Protein AF-A0A2J8A4N3-F1 (afdb_monomer_lite)

Structure (mmCIF, N/CA/C/O backbone):
data_AF-A0A2J8A4N3-F1
#
_entry.id   AF-A0A2J8A4N3-F1
#
loop_
_atom_site.group_PDB
_atom_site.id
_atom_site.type_symbol
_atom_site.label_atom_id
_atom_site.label_alt_id
_atom_site.label_comp_id
_atom_site.label_asym_id
_atom_site.label_entity_id
_atom_site.label_seq_id
_atom_site.pdbx_PDB_ins_code
_atom_site.Cartn_x
_atom_site.Cartn_y
_atom_site.Cartn_z
_atom_site.occupancy
_atom_site.B_iso_or_equiv
_atom_site.auth_seq_id
_atom_site.auth_comp_id
_atom_site.auth_asym_id
_atom_site.auth_atom_id
_atom_site.pdbx_PDB_model_num
ATOM 1 N N . MET A 1 1 ? 12.519 -30.024 7.195 1.00 37.75 1 MET A N 1
ATOM 2 C CA . MET A 1 1 ? 11.465 -29.014 6.965 1.00 37.75 1 MET A CA 1
ATOM 3 C C . MET A 1 1 ? 12.149 -27.734 6.526 1.00 37.75 1 MET A C 1
ATOM 5 O O . MET A 1 1 ? 12.893 -27.166 7.317 1.00 37.75 1 MET A O 1
ATOM 9 N N . SER A 1 2 ? 12.013 -27.360 5.252 1.00 42.91 2 SER A N 1
ATOM 10 C CA . SER A 1 2 ? 12.626 -26.134 4.734 1.00 42.91 2 SER A CA 1
ATOM 11 C C . SER A 1 2 ? 11.948 -24.945 5.410 1.00 42.91 2 SER A C 1
ATOM 13 O O . SER A 1 2 ? 10.727 -24.820 5.341 1.00 42.91 2 SER A O 1
ATOM 15 N N . LYS A 1 3 ? 12.708 -24.125 6.139 1.00 52.59 3 LYS A N 1
ATOM 16 C CA . LYS A 1 3 ? 12.187 -22.879 6.704 1.00 52.59 3 LYS A CA 1
ATOM 17 C C . LYS A 1 3 ? 11.910 -21.953 5.519 1.00 52.59 3 LYS A C 1
ATOM 19 O O . LYS A 1 3 ? 12.858 -21.470 4.907 1.00 52.59 3 LYS A O 1
ATOM 24 N N . ASN A 1 4 ? 10.637 -21.756 5.176 1.00 58.41 4 ASN A N 1
ATOM 25 C CA . ASN A 1 4 ? 10.215 -20.729 4.223 1.00 58.41 4 ASN A CA 1
ATOM 26 C C . ASN A 1 4 ? 10.506 -19.362 4.852 1.00 58.41 4 ASN A C 1
ATOM 28 O O . ASN A 1 4 ? 9.673 -18.790 5.547 1.00 58.41 4 ASN A O 1
ATOM 32 N N . THR A 1 5 ? 11.730 -18.882 4.673 1.00 67.19 5 THR A N 1
ATOM 33 C CA . THR A 1 5 ? 12.115 -17.510 4.987 1.00 67.19 5 THR A CA 1
ATOM 34 C C . THR A 1 5 ? 11.989 -16.708 3.703 1.00 67.19 5 THR A C 1
ATOM 36 O O . THR A 1 5 ? 12.588 -17.072 2.690 1.00 67.19 5 THR A O 1
ATOM 39 N N . LEU A 1 6 ? 11.223 -15.621 3.739 1.00 76.00 6 LEU A N 1
ATOM 40 C CA . LEU A 1 6 ? 11.173 -14.664 2.639 1.00 76.00 6 LEU A CA 1
ATOM 41 C C . LEU A 1 6 ? 12.462 -13.836 2.682 1.00 76.00 6 LEU A C 1
ATOM 43 O O . LEU A 1 6 ? 12.617 -12.967 3.532 1.00 76.00 6 LEU A O 1
ATOM 47 N N . VAL A 1 7 ? 13.418 -14.158 1.811 1.00 83.00 7 VAL A N 1
ATOM 48 C CA . VAL A 1 7 ? 14.684 -13.422 1.699 1.00 83.00 7 VAL A CA 1
ATOM 49 C C . VAL A 1 7 ? 14.574 -12.434 0.545 1.00 83.00 7 VAL A C 1
ATOM 51 O O . VAL A 1 7 ? 14.321 -12.834 -0.590 1.00 83.00 7 VAL A O 1
ATOM 54 N N . ILE A 1 8 ? 14.788 -11.152 0.836 1.00 87.62 8 ILE A N 1
ATOM 55 C CA . ILE A 1 8 ? 14.815 -10.063 -0.146 1.00 87.62 8 ILE A CA 1
ATOM 56 C C . ILE A 1 8 ? 16.094 -9.232 0.011 1.00 87.62 8 ILE A C 1
ATOM 58 O O . ILE A 1 8 ? 16.832 -9.386 0.984 1.00 87.62 8 ILE A O 1
ATOM 62 N N . SER A 1 9 ? 16.393 -8.384 -0.974 1.00 91.12 9 SER A N 1
ATOM 63 C CA . SER A 1 9 ? 17.546 -7.480 -0.909 1.00 91.12 9 SER A CA 1
ATOM 64 C C . SER A 1 9 ? 17.400 -6.462 0.226 1.00 91.12 9 SER A C 1
ATOM 66 O O . SER A 1 9 ? 16.290 -6.168 0.659 1.00 91.12 9 SER A O 1
ATOM 68 N N . GLU A 1 10 ? 18.511 -5.865 0.665 1.00 87.75 10 GLU A N 1
ATOM 69 C CA . GLU A 1 10 ? 18.491 -4.801 1.680 1.00 87.75 10 GLU A CA 1
ATOM 70 C C . GLU A 1 10 ? 17.606 -3.615 1.257 1.00 87.75 10 GLU A C 1
ATOM 72 O O . GLU A 1 10 ? 16.815 -3.112 2.052 1.00 87.75 10 GLU A O 1
ATOM 77 N N . ASP A 1 11 ? 17.668 -3.214 -0.017 1.00 86.94 11 ASP A N 1
ATOM 78 C CA . ASP A 1 11 ? 16.794 -2.170 -0.562 1.00 86.94 11 ASP A CA 1
ATOM 79 C C . ASP A 1 11 ? 15.316 -2.601 -0.593 1.00 86.94 11 ASP A C 1
ATOM 81 O O . ASP A 1 11 ? 14.426 -1.770 -0.401 1.00 86.94 11 ASP A O 1
ATOM 85 N N . GLY A 1 12 ? 15.035 -3.887 -0.828 1.00 88.44 12 GLY A N 1
ATOM 86 C CA . GLY A 1 12 ? 13.685 -4.447 -0.738 1.00 88.44 12 GLY A CA 1
ATOM 87 C C . GLY A 1 12 ? 13.162 -4.437 0.698 1.00 88.44 12 GLY A C 1
ATOM 88 O O . GLY A 1 12 ? 12.034 -4.015 0.942 1.00 88.44 12 GLY A O 1
ATOM 89 N N . GLU A 1 13 ? 14.003 -4.816 1.659 1.00 91.19 13 GLU A N 1
ATOM 90 C CA . GLU A 1 13 ? 13.682 -4.771 3.086 1.00 91.19 13 GLU A CA 1
ATOM 91 C C . GLU A 1 13 ? 13.407 -3.334 3.544 1.00 91.19 13 GLU A C 1
ATOM 93 O O . GLU A 1 13 ? 12.446 -3.078 4.268 1.00 91.19 13 GLU A O 1
ATOM 98 N N . LEU A 1 14 ? 14.176 -2.361 3.047 1.00 90.62 14 LEU A N 1
ATOM 99 C CA . LEU A 1 14 ? 13.940 -0.945 3.322 1.00 90.62 14 LEU A CA 1
ATOM 100 C C . LEU A 1 14 ? 12.573 -0.470 2.794 1.00 90.62 14 LEU A C 1
ATOM 102 O O . LEU A 1 14 ? 11.906 0.327 3.456 1.00 90.62 14 LEU A O 1
ATOM 106 N N . GLN A 1 15 ? 12.131 -0.964 1.631 1.00 90.75 15 GLN A N 1
ATOM 107 C CA . GLN A 1 15 ? 10.798 -0.666 1.090 1.00 90.75 15 GLN A CA 1
ATOM 108 C C . GLN A 1 15 ? 9.681 -1.281 1.939 1.00 90.75 15 GLN A C 1
ATOM 110 O O . GLN A 1 15 ? 8.687 -0.605 2.213 1.00 90.75 15 GLN A O 1
ATOM 115 N N . VAL A 1 16 ? 9.855 -2.522 2.406 1.00 93.19 16 VAL A N 1
ATOM 116 C CA . VAL A 1 16 ? 8.918 -3.169 3.340 1.00 93.19 16 VAL A CA 1
ATOM 117 C C . VAL A 1 16 ? 8.821 -2.361 4.634 1.00 93.19 16 VAL A C 1
ATOM 119 O O . VAL A 1 16 ? 7.725 -2.000 5.058 1.00 93.19 16 VAL A O 1
ATOM 122 N N . GLN A 1 17 ? 9.954 -1.983 5.221 1.00 93.69 17 GLN A N 1
ATOM 123 C CA . GLN A 1 17 ? 10.001 -1.162 6.433 1.00 93.69 17 GLN A CA 1
ATOM 124 C C . GLN A 1 17 ? 9.343 0.214 6.237 1.00 93.69 17 GLN A C 1
ATOM 126 O O . GLN A 1 17 ? 8.601 0.677 7.108 1.00 93.69 17 GLN A O 1
ATOM 131 N N . ALA A 1 18 ? 9.557 0.863 5.088 1.00 91.56 18 ALA A N 1
ATOM 132 C CA . ALA A 1 18 ? 8.891 2.120 4.754 1.00 91.56 18 ALA A CA 1
ATOM 133 C C . ALA A 1 18 ? 7.362 1.953 4.705 1.00 91.56 18 ALA A C 1
ATOM 135 O O . ALA A 1 18 ? 6.631 2.775 5.269 1.00 91.56 18 ALA A O 1
ATOM 136 N N . TYR A 1 19 ? 6.881 0.867 4.092 1.00 94.19 19 TYR A N 1
ATOM 137 C CA . TYR A 1 19 ? 5.458 0.543 4.058 1.00 94.19 19 TYR A CA 1
ATOM 138 C C . TYR A 1 19 ? 4.888 0.271 5.455 1.00 94.19 19 TYR A C 1
ATOM 140 O O . TYR A 1 19 ? 3.835 0.804 5.800 1.00 94.19 19 TYR A O 1
ATOM 148 N N . LEU A 1 20 ? 5.599 -0.484 6.296 1.00 94.69 20 LEU A N 1
ATOM 149 C CA . LEU A 1 20 ? 5.170 -0.787 7.666 1.00 94.69 20 LEU A CA 1
ATOM 150 C C . LEU A 1 20 ? 5.029 0.481 8.519 1.00 94.69 20 LEU A C 1
ATOM 152 O O . LEU A 1 20 ? 4.055 0.628 9.256 1.00 94.69 20 LEU A O 1
ATOM 156 N N . ARG A 1 21 ? 5.927 1.462 8.362 1.00 92.50 21 ARG A N 1
ATOM 157 C CA . ARG A 1 21 ? 5.769 2.776 9.012 1.00 92.50 21 ARG A CA 1
ATOM 158 C C . ARG A 1 21 ? 4.512 3.501 8.546 1.00 92.50 21 ARG A C 1
ATOM 160 O O . ARG A 1 21 ? 3.779 4.036 9.377 1.00 92.50 21 ARG A O 1
ATOM 167 N N . PHE A 1 22 ? 4.265 3.528 7.237 1.00 92.38 22 PHE A N 1
ATOM 168 C CA . PHE A 1 22 ? 3.044 4.105 6.676 1.00 92.38 22 PHE A CA 1
ATOM 169 C C . PHE A 1 22 ? 1.793 3.416 7.245 1.00 92.38 22 PHE A C 1
ATOM 171 O O . PHE A 1 22 ? 0.897 4.097 7.746 1.00 92.38 22 PHE A O 1
ATOM 178 N N . ALA A 1 23 ? 1.764 2.081 7.238 1.00 93.44 23 ALA A N 1
ATOM 179 C CA . ALA A 1 23 ? 0.649 1.286 7.737 1.00 93.44 23 ALA A CA 1
ATOM 180 C C . ALA A 1 23 ? 0.397 1.531 9.231 1.00 93.44 23 ALA A C 1
ATOM 182 O O . ALA A 1 23 ? -0.750 1.717 9.639 1.00 93.44 23 ALA A O 1
ATOM 183 N N . LYS A 1 24 ? 1.454 1.632 10.048 1.00 92.56 24 LYS A N 1
ATOM 184 C CA . LYS A 1 24 ? 1.318 1.973 11.467 1.00 92.56 24 LYS A CA 1
ATOM 185 C C . LYS A 1 24 ? 0.720 3.362 11.673 1.00 92.56 24 LYS A C 1
ATOM 187 O O . LYS A 1 24 ? -0.217 3.499 12.455 1.00 92.56 24 LYS A O 1
ATOM 192 N N . LEU A 1 25 ? 1.230 4.381 10.979 1.00 91.44 25 LEU A N 1
ATOM 193 C CA . LEU A 1 25 ? 0.705 5.748 11.084 1.00 91.44 25 LEU A CA 1
ATOM 194 C C . LEU A 1 25 ? -0.774 5.810 10.687 1.00 91.44 25 LEU A C 1
ATOM 196 O O . LEU A 1 25 ? -1.554 6.508 11.336 1.00 91.44 25 LEU A O 1
ATOM 200 N N . LYS A 1 26 ? -1.165 5.046 9.661 1.00 92.50 26 LYS A N 1
ATOM 201 C CA . LYS A 1 26 ? -2.564 4.901 9.253 1.00 92.50 26 LYS A CA 1
ATOM 202 C C . LYS A 1 26 ? -3.411 4.198 10.304 1.00 92.50 26 LYS A C 1
ATOM 204 O O . LYS A 1 26 ? -4.446 4.728 10.683 1.00 92.50 26 LYS A O 1
ATOM 209 N N . ARG A 1 27 ? -2.937 3.089 10.872 1.00 93.75 27 ARG A N 1
ATOM 210 C CA . ARG A 1 27 ? -3.614 2.409 11.986 1.00 93.75 27 ARG A CA 1
ATOM 211 C C . ARG A 1 27 ? -3.832 3.343 13.179 1.00 93.75 27 ARG A C 1
ATOM 213 O O . ARG A 1 27 ? -4.926 3.389 13.726 1.00 93.75 27 ARG A O 1
ATOM 220 N N . GLU A 1 28 ? -2.814 4.105 13.573 1.00 93.81 28 GLU A N 1
ATOM 221 C CA . GLU A 1 28 ? -2.930 5.087 14.658 1.00 93.81 28 GLU A CA 1
ATOM 222 C C . GLU A 1 28 ? -3.907 6.221 14.312 1.00 93.81 28 GLU A C 1
ATOM 224 O O . GLU A 1 28 ? -4.617 6.702 15.192 1.00 93.81 28 GLU A O 1
ATOM 229 N N . GLN A 1 29 ? -3.963 6.643 13.045 1.00 93.00 29 GLN A N 1
ATOM 230 C CA . GLN A 1 29 ? -4.960 7.596 12.558 1.00 93.00 29 GLN A CA 1
ATOM 231 C C . GLN A 1 29 ? -6.383 7.036 12.701 1.00 93.00 29 GLN A C 1
ATOM 233 O O . GLN A 1 29 ? -7.206 7.703 13.317 1.00 93.00 29 GLN A O 1
ATOM 238 N N . HIS A 1 30 ? -6.649 5.814 12.234 1.00 93.06 30 HIS A N 1
ATOM 239 C CA . HIS A 1 30 ? -7.977 5.194 12.334 1.00 93.06 30 HIS A CA 1
ATOM 240 C C . HIS A 1 30 ? -8.438 5.042 13.786 1.00 93.06 30 HIS A C 1
ATOM 242 O O . HIS A 1 30 ? -9.585 5.330 14.114 1.00 93.06 30 HIS A O 1
ATOM 248 N N . VAL A 1 31 ? -7.531 4.654 14.691 1.00 95.31 31 VAL A N 1
ATOM 249 C CA . VAL A 1 31 ? -7.843 4.590 16.128 1.00 95.31 31 VAL A CA 1
ATOM 250 C C . VAL A 1 31 ? -8.220 5.971 16.669 1.00 95.31 31 VAL A C 1
ATOM 252 O O . VAL A 1 31 ? -9.190 6.084 17.414 1.00 95.31 31 VAL A O 1
ATOM 255 N N . ARG A 1 32 ? -7.490 7.032 16.291 1.00 95.81 32 ARG A N 1
ATOM 256 C CA . ARG A 1 32 ? -7.833 8.404 16.703 1.00 95.81 32 ARG A CA 1
ATOM 257 C C . ARG A 1 32 ? -9.184 8.855 16.157 1.00 95.81 32 ARG A C 1
ATOM 259 O O . ARG A 1 32 ? -9.917 9.505 16.889 1.00 95.81 32 ARG A O 1
ATOM 266 N N . GLU A 1 33 ? -9.508 8.516 14.914 1.00 94.25 33 GLU A N 1
ATOM 267 C CA . GLU A 1 33 ? -10.793 8.854 14.292 1.00 94.25 33 GLU A CA 1
ATOM 268 C C . GLU A 1 33 ? -11.957 8.189 15.036 1.00 94.25 33 GLU A C 1
ATOM 270 O O . GLU A 1 33 ? -12.886 8.884 15.431 1.00 94.25 33 GLU A O 1
ATOM 275 N N . VAL A 1 34 ? -11.856 6.891 15.351 1.00 95.88 34 VAL A N 1
ATOM 276 C CA . VAL A 1 34 ? -12.873 6.181 16.153 1.00 95.88 34 VAL A CA 1
ATOM 277 C C . VAL A 1 34 ? -13.041 6.809 17.539 1.00 95.88 34 VAL A C 1
ATOM 279 O O . VAL A 1 34 ? -14.161 7.031 17.995 1.00 95.88 34 VAL A O 1
ATOM 282 N N . VAL A 1 35 ? -11.935 7.129 18.218 1.00 96.12 35 VAL A N 1
ATOM 283 C CA . VAL A 1 35 ? -11.988 7.794 19.530 1.00 96.12 35 VAL A CA 1
ATOM 284 C C . VAL A 1 35 ? -12.618 9.187 19.426 1.00 96.12 35 VAL A C 1
ATOM 286 O O . VAL A 1 35 ? -13.377 9.563 20.319 1.00 96.12 35 VAL A O 1
ATOM 289 N N . SER A 1 36 ? -12.342 9.931 18.349 1.00 95.81 36 SER A N 1
ATOM 290 C CA . SER A 1 36 ? -12.977 11.228 18.091 1.00 95.81 36 SER A CA 1
ATOM 291 C C . SER A 1 36 ? -14.481 11.069 17.940 1.00 95.81 36 SER A C 1
ATOM 293 O O . SER A 1 36 ? -15.207 11.721 18.672 1.00 95.81 36 SER A O 1
ATOM 295 N N . THR A 1 37 ? -14.951 10.132 17.112 1.00 95.25 37 THR A N 1
ATOM 296 C CA . THR A 1 37 ? -16.386 9.867 16.928 1.00 95.25 37 THR A CA 1
ATOM 297 C C . THR A 1 37 ? -17.094 9.572 18.248 1.00 95.25 37 THR A C 1
ATOM 299 O O . THR A 1 37 ? -18.146 10.138 18.521 1.00 95.25 37 THR A O 1
ATOM 302 N N . ILE A 1 38 ? -16.496 8.758 19.125 1.00 95.81 38 ILE A N 1
ATOM 303 C CA . ILE A 1 38 ? -17.068 8.485 20.454 1.00 95.81 38 ILE A CA 1
ATOM 304 C C . ILE A 1 38 ? -17.098 9.755 21.321 1.00 95.81 38 ILE A C 1
ATOM 306 O O . ILE A 1 38 ? -18.060 9.995 22.055 1.00 95.81 38 ILE A O 1
ATOM 310 N N . SER A 1 39 ? -16.038 10.565 21.271 1.00 95.75 39 SER A N 1
ATOM 311 C CA . SER A 1 39 ? -15.956 11.822 22.019 1.00 95.75 39 SER A CA 1
ATOM 312 C C . SER A 1 39 ? -16.981 12.847 21.530 1.00 95.75 39 SER A C 1
ATOM 314 O O . SER A 1 39 ? -17.627 13.498 22.353 1.00 95.75 39 SER A O 1
ATOM 316 N N . ASP A 1 40 ? -17.149 12.961 20.217 1.00 94.81 40 ASP A N 1
ATOM 317 C CA . ASP A 1 40 ? -18.083 13.872 19.559 1.00 94.81 40 ASP A CA 1
ATOM 318 C C . ASP A 1 40 ? -19.526 13.439 19.856 1.00 94.81 40 ASP A C 1
ATOM 320 O O . ASP A 1 40 ? -20.324 14.238 20.345 1.00 94.81 40 ASP A O 1
ATOM 324 N N . PHE A 1 41 ? -19.823 12.138 19.752 1.00 95.25 41 PHE A N 1
ATOM 325 C CA . PHE A 1 41 ? -21.110 11.571 20.157 1.00 95.25 41 PHE A CA 1
ATOM 326 C C . PHE A 1 41 ? -21.443 11.891 21.619 1.00 95.25 41 PHE A C 1
ATOM 328 O O . PHE A 1 41 ? -22.553 12.321 21.940 1.00 95.25 41 PHE A O 1
ATOM 335 N N . LYS A 1 42 ? -20.475 11.708 22.529 1.00 93.75 42 LYS A N 1
ATOM 336 C CA . LYS A 1 42 ? -20.651 12.035 23.948 1.00 93.75 42 LYS A CA 1
ATOM 337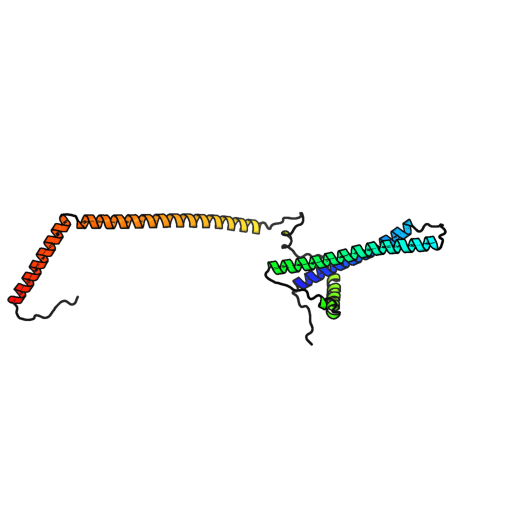 C C . LYS A 1 42 ? -20.962 13.521 24.141 1.00 93.75 42 LYS A C 1
ATOM 339 O O . LYS A 1 42 ? -21.837 13.836 24.944 1.00 93.75 42 LYS A O 1
ATOM 344 N N . ALA A 1 43 ? -20.253 14.409 23.445 1.00 92.81 43 ALA A N 1
ATOM 345 C CA . ALA A 1 43 ? -20.463 15.852 23.535 1.00 92.81 43 ALA A CA 1
ATOM 346 C C . ALA A 1 43 ? -21.846 16.276 23.007 1.00 92.81 43 ALA A C 1
ATOM 348 O O . ALA A 1 43 ? -22.478 17.157 23.593 1.00 92.81 43 ALA A O 1
ATOM 349 N N . ASP A 1 44 ? -22.336 15.614 21.958 1.00 91.75 44 ASP A N 1
ATOM 350 C CA . ASP A 1 44 ? -23.606 15.943 21.308 1.00 91.75 44 ASP A CA 1
ATOM 351 C C . ASP A 1 44 ? -24.830 15.355 22.026 1.00 91.75 44 ASP A C 1
ATOM 353 O O . ASP A 1 44 ? -25.898 15.980 22.065 1.00 91.75 44 ASP A O 1
ATOM 357 N N . ARG A 1 45 ? -24.700 14.143 22.585 1.00 88.88 45 ARG A N 1
ATOM 358 C CA . ARG A 1 45 ? -25.825 13.353 23.115 1.00 88.88 45 ARG A CA 1
ATOM 359 C C . ARG A 1 45 ? -25.933 13.328 24.634 1.00 88.88 45 ARG A C 1
ATOM 361 O O . ARG A 1 45 ? -27.033 13.105 25.130 1.00 88.88 45 ARG A O 1
ATOM 368 N N . ILE A 1 46 ? -24.840 13.557 25.369 1.00 89.81 46 ILE A N 1
ATOM 369 C CA . ILE A 1 46 ? -24.830 13.489 26.837 1.00 89.81 46 ILE A CA 1
ATOM 370 C C . ILE A 1 46 ? -24.626 14.887 27.416 1.00 89.81 46 ILE A C 1
ATOM 372 O O . ILE A 1 46 ? -23.511 15.409 27.475 1.00 89.81 46 ILE A O 1
ATOM 376 N N . ARG A 1 47 ? -25.713 15.486 27.900 1.00 89.56 47 ARG A N 1
ATOM 377 C CA . ARG A 1 47 ? -25.712 16.815 28.511 1.00 89.56 47 ARG A CA 1
ATOM 378 C C . ARG A 1 47 ? -25.756 16.718 30.024 1.00 89.56 47 ARG A C 1
ATOM 380 O O . ARG A 1 47 ? -26.455 15.901 30.620 1.00 89.56 47 ARG A O 1
ATOM 387 N N . GLN A 1 48 ? -24.998 17.596 30.664 1.00 89.25 48 GLN A N 1
ATOM 388 C CA . GLN A 1 48 ? -24.942 17.644 32.114 1.00 89.25 48 GLN A CA 1
ATOM 389 C C . GLN A 1 48 ? -26.302 18.068 32.690 1.00 89.25 48 GLN A C 1
ATOM 391 O O . GLN A 1 48 ? -26.826 19.122 32.341 1.00 89.25 48 GLN A O 1
ATOM 396 N N . GLY A 1 49 ? -26.850 17.258 33.600 1.00 86.62 49 GLY A N 1
ATOM 397 C CA . GLY A 1 49 ? -28.107 17.550 34.299 1.00 86.62 49 GLY A CA 1
ATOM 398 C C . GLY A 1 49 ? -29.380 17.054 33.604 1.00 86.62 49 GLY A C 1
ATOM 399 O O . GLY A 1 49 ? -30.454 17.187 34.187 1.00 86.62 49 GLY A O 1
ATOM 400 N N . GLU A 1 50 ? -29.285 16.454 32.414 1.00 92.62 50 GLU A N 1
ATOM 401 C CA . GLU A 1 50 ? -30.415 15.752 31.795 1.00 92.62 50 GLU A CA 1
ATOM 402 C C . GLU A 1 50 ? -30.607 14.361 32.431 1.00 92.62 50 GLU A C 1
ATOM 404 O O . GLU A 1 50 ? -29.648 13.655 32.748 1.00 92.62 50 GLU A O 1
ATOM 409 N N . MET A 1 51 ? -31.869 13.979 32.646 1.00 92.38 51 MET A N 1
ATOM 410 C CA . MET A 1 51 ? -32.256 12.640 33.095 1.00 92.38 51 MET A CA 1
ATOM 411 C C . MET A 1 51 ? -32.602 11.805 31.867 1.00 92.38 51 MET A C 1
ATOM 413 O O . MET A 1 51 ? -33.494 12.186 31.114 1.00 92.38 51 MET A O 1
ATOM 417 N N . TYR A 1 52 ? -31.942 10.661 31.703 1.00 93.19 52 TYR A N 1
ATOM 418 C CA . TYR A 1 52 ? -32.200 9.744 30.596 1.00 93.19 52 TYR A CA 1
ATOM 419 C C . TYR A 1 52 ? -32.965 8.519 31.078 1.00 93.19 52 TYR A C 1
ATOM 421 O O . TYR A 1 52 ? -32.623 7.915 32.099 1.00 93.19 52 TYR A O 1
ATOM 429 N N . ASN A 1 53 ? -33.993 8.125 30.331 1.00 95.25 53 ASN A N 1
ATOM 430 C CA . ASN A 1 53 ? -34.663 6.850 30.556 1.00 95.25 53 ASN A CA 1
ATOM 431 C C . ASN A 1 53 ? -33.958 5.706 29.805 1.00 95.25 53 ASN A C 1
ATOM 433 O O . ASN A 1 53 ? -33.109 5.917 28.941 1.00 95.25 53 ASN A O 1
ATOM 437 N N . PHE A 1 54 ? -34.327 4.464 30.125 1.00 96.44 54 PHE A N 1
ATOM 438 C CA . PHE A 1 54 ? -33.718 3.282 29.510 1.00 96.44 54 PHE A CA 1
ATOM 439 C C . PHE A 1 54 ? -33.830 3.271 27.979 1.00 96.44 54 PHE A C 1
ATOM 441 O O . PHE A 1 54 ? -32.878 2.898 27.305 1.00 96.44 54 PHE A O 1
ATOM 448 N N . LYS A 1 55 ? -34.978 3.680 27.424 1.00 97.06 55 LYS A N 1
ATOM 449 C CA . LYS A 1 55 ? -35.212 3.657 25.975 1.00 97.06 55 LYS A CA 1
ATOM 450 C C . LYS A 1 55 ? -34.324 4.671 25.253 1.00 97.06 55 LYS A C 1
ATOM 452 O O . LYS A 1 55 ? -33.803 4.363 24.189 1.00 97.06 55 LYS A O 1
ATOM 457 N N . GLU A 1 56 ? -34.144 5.850 25.840 1.00 94.81 56 GLU A N 1
ATOM 458 C CA . GLU A 1 56 ? -33.232 6.880 25.333 1.00 94.81 56 GLU A CA 1
ATOM 459 C C . GLU A 1 56 ? -31.784 6.402 25.378 1.00 94.81 56 GLU A C 1
ATOM 461 O O . GLU A 1 56 ? -31.087 6.506 24.376 1.00 94.81 56 GLU A O 1
ATOM 466 N N . LEU A 1 57 ? -31.350 5.815 26.499 1.00 95.00 57 LEU A N 1
ATOM 467 C CA . LEU A 1 57 ? -29.998 5.267 26.617 1.00 95.00 57 LEU A CA 1
ATOM 468 C C . LEU A 1 57 ? -29.753 4.131 25.620 1.00 95.00 57 LEU A C 1
ATOM 470 O O . LEU A 1 57 ? -28.715 4.124 24.968 1.00 95.00 57 LEU A O 1
ATOM 474 N N . ALA A 1 58 ? -30.698 3.200 25.472 1.00 96.94 58 ALA A N 1
ATOM 475 C CA . ALA A 1 58 ? -30.594 2.112 24.503 1.00 96.94 58 ALA A CA 1
ATOM 476 C C . ALA A 1 58 ? -30.444 2.653 23.075 1.00 96.94 58 ALA A C 1
ATOM 478 O O . ALA A 1 58 ? -29.496 2.289 22.389 1.00 96.94 58 ALA A O 1
ATOM 479 N N . GLN A 1 59 ? -31.296 3.605 22.678 1.00 95.94 59 GLN A N 1
ATOM 480 C CA . GLN A 1 59 ? -31.203 4.231 21.359 1.00 95.94 59 GLN A CA 1
ATOM 481 C C . GLN A 1 59 ? -29.871 4.967 21.160 1.00 95.94 59 GLN A C 1
ATOM 483 O O . GLN A 1 59 ? -29.291 4.893 20.085 1.00 95.94 59 GLN A O 1
ATOM 488 N N . MET A 1 60 ? -29.353 5.652 22.185 1.00 95.25 60 MET A N 1
ATOM 489 C CA . MET A 1 60 ? -28.043 6.304 22.099 1.00 95.25 60 MET A CA 1
ATOM 490 C C . MET A 1 60 ? -26.912 5.293 21.871 1.00 95.25 60 MET A C 1
ATOM 492 O O . MET A 1 60 ? -26.011 5.550 21.078 1.00 95.25 60 MET A O 1
ATOM 496 N N . PHE A 1 61 ? -26.939 4.142 22.544 1.00 96.19 61 PHE A N 1
ATOM 497 C CA . PHE A 1 61 ? -25.942 3.099 22.301 1.00 96.19 61 PHE A CA 1
ATOM 498 C C . PHE A 1 61 ? -26.083 2.472 20.910 1.00 96.19 61 PHE A C 1
ATOM 500 O O . PHE A 1 61 ? -25.058 2.245 20.270 1.00 96.19 61 PHE A O 1
ATOM 507 N N . ASP A 1 62 ? -27.309 2.262 20.424 1.00 97.56 62 ASP A N 1
ATOM 508 C CA . ASP A 1 62 ? -27.563 1.758 19.068 1.00 97.56 62 ASP A CA 1
ATOM 509 C C . ASP A 1 62 ? -27.045 2.739 17.999 1.00 97.56 62 ASP A C 1
ATOM 511 O O . ASP A 1 62 ? -26.379 2.333 17.044 1.00 97.56 62 ASP A O 1
ATOM 515 N N . ASP A 1 63 ? -27.285 4.042 18.189 1.00 96.12 63 ASP A N 1
ATOM 516 C CA . ASP A 1 63 ? -26.794 5.099 17.300 1.00 96.12 63 ASP A CA 1
ATOM 517 C C . ASP A 1 63 ? -25.254 5.131 17.278 1.00 96.12 63 ASP A C 1
ATOM 519 O O . ASP A 1 63 ? -24.644 5.169 16.206 1.00 96.12 63 ASP A O 1
ATOM 523 N N . LEU A 1 64 ? -24.612 5.062 18.454 1.00 96.50 64 LEU A N 1
ATOM 524 C CA . LEU A 1 64 ? -23.151 5.028 18.570 1.00 96.50 64 LEU A CA 1
ATOM 525 C C . LEU A 1 64 ? -22.554 3.761 17.942 1.00 96.50 64 LEU A C 1
ATOM 527 O O . LEU A 1 64 ? -21.507 3.834 17.289 1.00 96.50 64 LEU A O 1
ATOM 531 N N . GLU A 1 65 ? -23.194 2.601 18.129 1.00 97.31 65 GLU A N 1
ATOM 532 C CA . GLU A 1 65 ? -22.780 1.352 17.485 1.00 97.31 65 GLU A CA 1
ATOM 533 C C . GLU A 1 65 ? -22.833 1.505 15.965 1.00 97.31 65 GLU A C 1
ATOM 535 O O . GLU A 1 65 ? -21.862 1.177 15.279 1.00 97.31 65 GLU A O 1
ATOM 540 N N . GLN A 1 66 ? -23.942 2.024 15.434 1.00 97.00 66 GLN A N 1
ATOM 541 C CA . GLN A 1 66 ? -24.126 2.206 14.002 1.00 97.00 66 GLN A CA 1
ATOM 542 C C . GLN A 1 66 ? -23.078 3.158 13.415 1.00 97.00 66 GLN A C 1
ATOM 544 O O . GLN A 1 66 ? -22.477 2.841 12.386 1.00 97.00 66 GLN A O 1
ATOM 549 N N . GLU A 1 67 ? -22.832 4.297 14.062 1.00 96.00 67 GLU A N 1
ATOM 550 C CA . GLU A 1 67 ? -21.857 5.288 13.602 1.00 96.00 67 GLU A CA 1
ATOM 551 C C . GLU A 1 67 ? -20.425 4.733 13.638 1.00 96.00 67 GLU A C 1
ATOM 553 O O . GLU A 1 67 ? -19.689 4.812 12.650 1.00 96.00 67 GLU A O 1
ATOM 558 N N . THR A 1 68 ? -20.054 4.071 14.739 1.00 96.50 68 THR A N 1
ATOM 559 C CA . THR A 1 68 ? -18.732 3.445 14.886 1.00 96.50 68 THR A CA 1
ATOM 560 C C . THR A 1 68 ? -18.532 2.327 13.864 1.00 96.50 68 THR A C 1
ATOM 562 O O . THR A 1 68 ? -17.471 2.242 13.244 1.00 96.50 68 THR A O 1
ATOM 565 N N . ARG A 1 69 ? -19.552 1.488 13.639 1.00 97.19 69 ARG A N 1
ATOM 566 C CA . ARG A 1 69 ? -19.522 0.408 12.644 1.00 97.19 69 ARG A CA 1
ATOM 567 C C . ARG A 1 69 ? -19.309 0.960 11.238 1.00 97.19 69 ARG A C 1
ATOM 569 O O . ARG A 1 69 ? -18.428 0.478 10.536 1.00 97.19 69 ARG A O 1
ATOM 576 N N . GLN A 1 70 ? -20.055 1.993 10.847 1.00 96.50 70 GLN A N 1
ATOM 577 C CA . GLN A 1 70 ? -19.912 2.619 9.528 1.00 96.50 70 GLN A CA 1
ATOM 578 C C . GLN A 1 70 ? -18.516 3.208 9.314 1.00 96.50 70 GLN A C 1
ATOM 580 O O . GLN A 1 70 ? -17.936 3.043 8.237 1.00 96.50 70 GLN A O 1
ATOM 585 N N . LEU A 1 71 ? -17.963 3.873 10.332 1.00 96.06 71 LEU A N 1
ATOM 586 C CA . LEU A 1 71 ? -16.603 4.399 10.269 1.00 96.06 71 LEU A CA 1
ATOM 587 C C . LEU A 1 71 ? -15.576 3.269 10.131 1.00 96.06 71 LEU A C 1
ATOM 589 O O . LEU A 1 71 ? -14.720 3.323 9.248 1.00 96.06 71 LEU A O 1
ATOM 593 N N . MET A 1 72 ? -15.675 2.231 10.965 1.00 95.88 72 MET A N 1
ATOM 594 C CA . MET A 1 72 ? -14.758 1.092 10.916 1.00 95.88 72 MET A CA 1
ATOM 595 C C . MET A 1 72 ? -14.821 0.360 9.575 1.00 95.88 72 MET A C 1
ATOM 597 O O . MET A 1 72 ? -13.769 0.090 9.000 1.00 95.88 72 MET A O 1
ATOM 601 N N . ASP A 1 73 ? -16.017 0.085 9.050 1.00 96.38 73 ASP A N 1
ATOM 602 C CA . ASP A 1 73 ? -16.195 -0.578 7.754 1.00 96.38 73 ASP A CA 1
ATOM 603 C C . ASP A 1 73 ? -15.521 0.223 6.635 1.00 96.38 73 ASP A C 1
ATOM 605 O O . ASP A 1 73 ? -14.768 -0.331 5.831 1.00 96.38 73 ASP A O 1
ATOM 609 N N . LYS A 1 74 ? -15.718 1.547 6.623 1.00 94.94 74 LYS A N 1
ATOM 610 C CA . LYS A 1 74 ? -15.097 2.445 5.645 1.00 94.94 74 LYS A CA 1
ATOM 611 C C . LYS A 1 74 ? -13.570 2.434 5.738 1.00 94.94 74 LYS A C 1
ATOM 613 O O . LYS A 1 74 ? -12.902 2.300 4.709 1.00 94.94 74 LYS A O 1
ATOM 618 N N . GLU A 1 75 ? -13.007 2.573 6.937 1.00 93.62 75 GLU A N 1
ATOM 619 C CA . GLU A 1 75 ? -11.553 2.645 7.118 1.00 93.62 75 GLU A CA 1
ATOM 620 C C . GLU A 1 75 ? -10.869 1.293 6.859 1.00 93.62 75 GLU A C 1
ATOM 622 O O . GLU A 1 75 ? -9.842 1.239 6.177 1.00 93.62 75 GLU A O 1
ATOM 627 N N . ILE A 1 76 ? -11.465 0.180 7.303 1.00 94.19 76 ILE A N 1
ATOM 628 C CA . ILE A 1 76 ? -10.962 -1.175 7.028 1.00 94.19 76 ILE A CA 1
ATOM 629 C C . ILE A 1 76 ? -11.020 -1.472 5.525 1.00 94.19 76 ILE A C 1
ATOM 631 O O . ILE A 1 76 ? -10.041 -1.955 4.949 1.00 94.19 76 ILE A O 1
ATOM 635 N N . GLN A 1 77 ? -12.128 -1.139 4.856 1.00 95.62 77 GLN A N 1
ATOM 636 C CA . GLN A 1 77 ? -12.249 -1.309 3.410 1.00 95.62 77 GLN A CA 1
ATOM 637 C C . GLN A 1 77 ? -11.195 -0.487 2.660 1.00 95.62 77 GLN A C 1
ATOM 639 O O . GLN A 1 77 ? -10.551 -0.989 1.735 1.00 95.62 77 GLN A O 1
ATOM 644 N N . ASN A 1 78 ? -10.973 0.762 3.074 1.00 93.44 78 ASN A N 1
ATOM 645 C CA . ASN A 1 78 ? -9.940 1.612 2.495 1.00 93.44 78 ASN A CA 1
ATOM 646 C C . ASN A 1 78 ? -8.531 1.019 2.689 1.00 93.44 78 ASN A C 1
ATOM 648 O O . ASN A 1 78 ? -7.731 1.019 1.751 1.00 93.44 78 ASN A O 1
ATOM 652 N N . ALA A 1 79 ? -8.238 0.438 3.858 1.00 93.12 79 ALA A N 1
ATOM 653 C CA . ALA A 1 79 ? -6.978 -0.261 4.109 1.00 93.12 79 ALA A CA 1
ATOM 654 C C . ALA A 1 79 ? -6.790 -1.474 3.177 1.00 93.12 79 ALA A C 1
ATOM 656 O O . ALA A 1 79 ? -5.708 -1.660 2.611 1.00 93.12 79 ALA A O 1
ATOM 657 N N . TYR A 1 80 ? -7.843 -2.264 2.937 1.00 94.31 80 TYR A N 1
ATOM 658 C CA . TYR A 1 80 ? -7.792 -3.365 1.969 1.00 94.31 80 TYR A CA 1
ATOM 659 C C . TYR A 1 80 ? -7.593 -2.878 0.531 1.00 94.31 80 TYR A C 1
ATOM 661 O O . TYR A 1 80 ? -6.778 -3.450 -0.194 1.00 94.31 80 TYR A O 1
ATOM 669 N N . HIS A 1 81 ? -8.266 -1.802 0.117 1.00 96.38 81 HIS A N 1
ATOM 670 C CA . HIS A 1 81 ? -8.055 -1.204 -1.203 1.00 96.38 81 HIS A CA 1
ATOM 671 C C . HIS A 1 81 ? -6.621 -0.681 -1.378 1.00 96.38 81 HIS A C 1
ATOM 673 O O . HIS A 1 81 ? -6.027 -0.879 -2.439 1.00 96.38 81 HIS A O 1
ATOM 679 N N . ALA A 1 82 ? -6.037 -0.067 -0.345 1.00 93.38 82 ALA A N 1
ATOM 680 C CA . ALA A 1 82 ? -4.647 0.383 -0.364 1.00 93.38 82 ALA A CA 1
ATOM 681 C C . ALA A 1 82 ? -3.660 -0.793 -0.495 1.00 93.38 82 ALA A C 1
ATOM 683 O O . ALA A 1 82 ? -2.751 -0.743 -1.325 1.00 93.38 82 ALA A O 1
ATOM 684 N N . ASN A 1 83 ? -3.878 -1.883 0.251 1.00 93.88 83 ASN A N 1
ATOM 685 C CA . ASN A 1 83 ? -3.093 -3.117 0.129 1.00 93.88 83 ASN A CA 1
ATOM 686 C C . ASN A 1 83 ? -3.221 -3.739 -1.274 1.00 93.88 83 ASN A C 1
ATOM 688 O O . ASN A 1 83 ? -2.221 -4.113 -1.886 1.00 93.88 83 ASN A O 1
ATOM 692 N N . ALA A 1 84 ? -4.437 -3.816 -1.820 1.00 95.25 84 ALA A N 1
ATOM 693 C CA . ALA A 1 84 ? -4.675 -4.334 -3.167 1.00 95.25 84 ALA A CA 1
ATOM 694 C C . ALA A 1 84 ? -3.995 -3.468 -4.241 1.00 95.25 84 ALA A C 1
ATOM 696 O O . ALA A 1 84 ? -3.437 -3.991 -5.209 1.00 95.25 84 ALA A O 1
ATOM 697 N N . LEU A 1 85 ? -3.988 -2.144 -4.057 1.00 93.38 85 LEU A N 1
ATOM 698 C CA . LEU A 1 85 ? -3.264 -1.222 -4.923 1.00 93.38 85 LEU A CA 1
ATOM 699 C C . LEU A 1 85 ? -1.750 -1.457 -4.857 1.00 93.38 85 LEU A C 1
ATOM 701 O O . LEU A 1 85 ? -1.112 -1.491 -5.908 1.00 93.38 85 LEU A O 1
ATOM 705 N N . LEU A 1 86 ? -1.181 -1.668 -3.665 1.00 93.81 86 LEU A N 1
ATOM 706 C CA . LEU A 1 86 ? 0.235 -2.018 -3.508 1.00 93.81 86 LEU A CA 1
ATOM 707 C C . LEU A 1 86 ? 0.581 -3.286 -4.298 1.00 93.81 86 LEU A C 1
ATOM 709 O O . LEU A 1 86 ? 1.525 -3.270 -5.089 1.00 93.81 86 LEU A O 1
ATOM 713 N N . VAL A 1 87 ? -0.212 -4.352 -4.148 1.00 93.75 87 VAL A N 1
ATOM 714 C CA . VAL A 1 87 ? -0.024 -5.598 -4.910 1.00 93.75 87 VAL A CA 1
ATOM 715 C C . VAL A 1 87 ? -0.076 -5.318 -6.411 1.00 93.75 87 VAL A C 1
ATOM 717 O O . VAL A 1 87 ? 0.832 -5.704 -7.143 1.00 93.75 87 VAL A O 1
ATOM 720 N N . LYS A 1 88 ? -1.084 -4.575 -6.881 1.00 93.38 88 LYS A N 1
ATOM 721 C CA . LYS A 1 88 ? -1.221 -4.219 -8.300 1.00 93.38 88 LYS A CA 1
ATOM 722 C C . LYS A 1 88 ? -0.015 -3.438 -8.833 1.00 93.38 88 LYS A C 1
ATOM 724 O O . LYS A 1 88 ? 0.432 -3.705 -9.946 1.00 93.38 88 LYS A O 1
ATOM 729 N N . ILE A 1 89 ? 0.515 -2.491 -8.057 1.00 90.75 89 ILE A N 1
ATOM 730 C CA . ILE A 1 89 ? 1.708 -1.716 -8.421 1.00 90.75 89 ILE A CA 1
ATOM 731 C C . ILE A 1 89 ? 2.923 -2.640 -8.551 1.00 90.75 89 ILE A C 1
ATOM 733 O O . ILE A 1 89 ? 3.614 -2.577 -9.567 1.00 90.75 89 ILE A O 1
ATOM 737 N N . LEU A 1 90 ? 3.164 -3.514 -7.569 1.00 91.62 90 LEU A N 1
ATOM 738 C CA . LEU A 1 90 ? 4.305 -4.437 -7.578 1.00 91.62 90 LEU A CA 1
ATOM 739 C C . LEU A 1 90 ? 4.240 -5.417 -8.756 1.00 91.62 90 LEU A C 1
ATOM 741 O O . LEU A 1 90 ? 5.224 -5.574 -9.478 1.00 91.62 90 LEU A O 1
ATOM 745 N N . LEU A 1 91 ? 3.072 -6.020 -9.003 1.00 92.69 91 LEU A N 1
ATOM 746 C CA . LEU A 1 91 ? 2.871 -6.933 -10.132 1.00 92.69 91 LEU A CA 1
ATOM 747 C C . LEU A 1 91 ? 3.052 -6.219 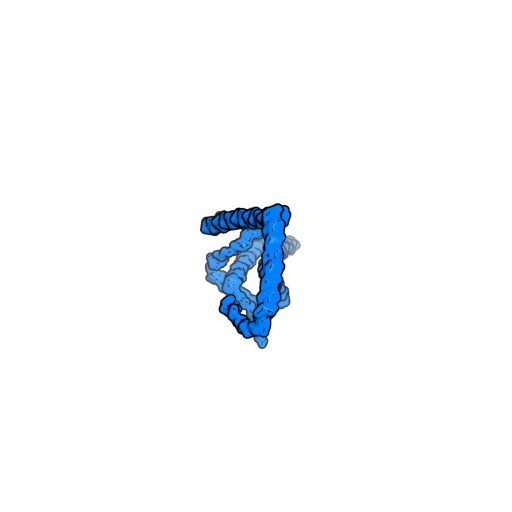-11.478 1.00 92.69 91 LEU A C 1
ATOM 749 O O . LEU A 1 91 ? 3.723 -6.737 -12.368 1.00 92.69 91 LEU A O 1
ATOM 753 N N . SER A 1 92 ? 2.522 -5.000 -11.616 1.00 91.25 92 SER A N 1
ATOM 754 C CA . SER A 1 92 ? 2.695 -4.205 -12.835 1.00 91.25 92 SER A CA 1
ATOM 755 C C . SER A 1 92 ? 4.159 -3.840 -13.080 1.00 91.25 92 SER A C 1
ATOM 757 O O . SER A 1 92 ? 4.608 -3.880 -14.225 1.00 91.25 92 SER A O 1
ATOM 759 N N . GLN A 1 93 ? 4.910 -3.485 -12.034 1.00 90.12 93 GLN A N 1
ATOM 760 C CA . GLN A 1 93 ? 6.339 -3.194 -12.153 1.00 90.12 93 GLN A CA 1
ATOM 761 C C . GLN A 1 93 ? 7.128 -4.437 -12.561 1.00 90.12 93 GLN A C 1
ATOM 763 O O . GLN A 1 93 ? 7.976 -4.346 -13.449 1.00 90.12 93 GLN A O 1
ATOM 768 N N . ALA A 1 94 ? 6.829 -5.592 -11.967 1.00 91.38 94 ALA A N 1
ATOM 769 C CA . ALA A 1 94 ? 7.464 -6.851 -12.331 1.00 91.38 94 ALA A CA 1
ATOM 770 C C . ALA A 1 94 ? 7.199 -7.213 -13.800 1.00 91.38 94 ALA A C 1
ATOM 772 O O . ALA A 1 94 ? 8.143 -7.494 -14.539 1.00 91.38 94 ALA A O 1
ATOM 773 N N . GLN A 1 95 ? 5.949 -7.084 -14.256 1.00 91.06 95 GLN A N 1
ATOM 774 C CA . GLN A 1 95 ? 5.560 -7.408 -15.628 1.00 91.06 95 GLN A CA 1
ATOM 775 C C . GLN A 1 95 ? 6.268 -6.520 -16.661 1.00 91.06 95 GLN A C 1
ATOM 777 O O . GLN A 1 95 ? 6.712 -7.013 -17.697 1.00 91.06 95 GLN A O 1
ATOM 782 N N . VAL A 1 96 ? 6.438 -5.224 -16.370 1.00 91.81 96 VAL A N 1
ATOM 783 C CA . VAL A 1 96 ? 7.213 -4.301 -17.224 1.00 91.81 96 VAL A CA 1
ATOM 784 C C . VAL A 1 96 ? 8.675 -4.740 -17.357 1.00 91.81 96 VAL A C 1
ATOM 786 O O . VAL A 1 96 ? 9.284 -4.529 -18.403 1.00 91.81 96 VAL A O 1
ATOM 789 N N . HIS A 1 97 ? 9.229 -5.385 -16.331 1.00 92.62 97 HIS A N 1
ATOM 790 C CA . HIS A 1 97 ? 10.585 -5.936 -16.342 1.00 92.62 97 HIS A CA 1
ATOM 791 C C . HIS A 1 97 ? 10.637 -7.400 -16.816 1.00 92.62 97 HIS A C 1
ATOM 793 O O . HIS A 1 97 ? 11.674 -8.048 -16.688 1.00 92.62 97 HIS A O 1
ATOM 799 N N . GLY A 1 98 ? 9.542 -7.922 -17.381 1.00 91.38 98 GLY A N 1
ATOM 800 C CA . GLY A 1 98 ? 9.468 -9.281 -17.919 1.00 91.38 98 GLY A CA 1
ATOM 801 C C . GLY A 1 98 ? 9.363 -10.381 -16.859 1.00 91.38 98 GLY A C 1
ATOM 802 O O . GLY A 1 98 ? 9.594 -11.543 -17.181 1.00 91.38 98 GLY A O 1
ATOM 803 N N . ALA A 1 99 ? 9.028 -10.036 -15.613 1.00 94.19 99 ALA A N 1
ATOM 804 C CA . ALA A 1 99 ? 8.793 -10.990 -14.536 1.00 94.19 99 ALA A CA 1
ATOM 805 C C . ALA A 1 99 ? 7.290 -11.147 -14.267 1.00 94.19 99 ALA A C 1
ATOM 807 O O . ALA A 1 99 ? 6.574 -10.168 -14.061 1.00 94.19 99 ALA A O 1
ATOM 808 N N . GLU A 1 100 ? 6.818 -12.388 -14.222 1.00 91.44 100 GLU A N 1
ATOM 809 C CA . GLU A 1 100 ? 5.458 -12.721 -13.808 1.00 91.44 100 GLU A CA 1
ATOM 810 C C . GLU A 1 100 ? 5.498 -13.221 -12.363 1.00 91.44 100 GLU A C 1
ATOM 812 O O . GLU A 1 100 ? 6.115 -14.242 -12.056 1.00 91.44 100 GLU A O 1
ATOM 817 N N . LEU A 1 101 ? 4.897 -12.453 -11.457 1.00 91.12 101 LEU A N 1
ATOM 818 C CA . LEU A 1 101 ? 4.839 -12.781 -10.038 1.00 91.12 101 LEU A CA 1
ATOM 819 C C . LEU A 1 101 ? 3.443 -13.291 -9.690 1.00 91.12 101 LEU A C 1
ATOM 821 O O . LEU A 1 101 ? 2.441 -12.726 -10.124 1.00 91.12 101 LEU A O 1
ATOM 825 N N . MET A 1 102 ? 3.390 -14.320 -8.850 1.00 87.69 102 MET A N 1
ATOM 826 C CA . MET A 1 102 ? 2.154 -14.876 -8.310 1.00 87.69 102 MET A CA 1
ATOM 827 C C . MET A 1 102 ? 2.141 -14.686 -6.798 1.00 87.69 102 MET A C 1
ATOM 829 O O . MET A 1 102 ? 3.116 -15.006 -6.118 1.00 87.69 102 MET A O 1
ATOM 833 N N . VAL A 1 103 ? 1.034 -14.167 -6.271 1.00 88.31 103 VAL A N 1
ATOM 834 C CA . VAL A 1 103 ? 0.830 -14.031 -4.826 1.00 88.31 103 VAL A CA 1
ATOM 835 C C . VAL A 1 103 ? 0.096 -15.269 -4.327 1.00 88.31 103 VAL A C 1
ATOM 837 O O . VAL A 1 103 ? -1.040 -15.515 -4.726 1.00 88.31 103 VAL A O 1
ATOM 840 N N . ASP A 1 104 ? 0.734 -16.037 -3.447 1.00 88.56 104 ASP A N 1
ATOM 841 C CA . ASP A 1 104 ? 0.073 -17.131 -2.737 1.00 88.56 104 ASP A CA 1
ATOM 842 C C . ASP A 1 104 ? -0.699 -16.584 -1.533 1.00 88.56 104 ASP A C 1
ATOM 844 O O . ASP A 1 104 ? -0.125 -16.262 -0.489 1.00 88.56 104 ASP A O 1
ATOM 848 N N . THR A 1 105 ? -2.018 -16.486 -1.676 1.00 89.00 105 THR A N 1
ATOM 849 C CA . THR A 1 105 ? -2.903 -15.997 -0.614 1.00 89.00 105 THR A CA 1
ATOM 850 C C . THR A 1 105 ? -2.934 -16.921 0.599 1.00 89.00 105 THR A C 1
ATOM 852 O O . THR A 1 105 ? -3.158 -16.438 1.704 1.00 89.00 105 THR A O 1
ATOM 855 N N . ASN A 1 106 ? -2.655 -18.220 0.435 1.00 88.94 106 ASN A N 1
ATOM 856 C CA . ASN A 1 106 ? -2.663 -19.173 1.551 1.00 88.94 106 ASN A CA 1
ATOM 857 C C . ASN A 1 106 ? -1.523 -18.905 2.542 1.00 88.94 106 ASN A C 1
ATOM 859 O O . ASN A 1 106 ? -1.620 -19.234 3.722 1.00 88.94 106 ASN A O 1
ATOM 863 N N . SER A 1 107 ? -0.440 -18.285 2.073 1.00 88.00 107 SER A N 1
ATOM 864 C CA . SER A 1 107 ? 0.709 -17.937 2.906 1.00 88.00 107 SER A CA 1
ATOM 865 C C . SER A 1 107 ? 0.500 -16.664 3.741 1.00 88.00 107 SER A C 1
ATOM 867 O O . SER A 1 107 ? 1.297 -16.407 4.643 1.00 88.00 107 SER A O 1
ATOM 869 N N . LEU A 1 108 ? -0.553 -15.872 3.488 1.00 88.62 108 LEU A N 1
ATOM 870 C CA . LEU A 1 108 ? -0.795 -14.601 4.191 1.00 88.62 108 LEU A CA 1
ATOM 871 C C . LEU A 1 108 ? -1.185 -14.786 5.666 1.00 88.62 108 LEU A C 1
ATOM 873 O O . LEU A 1 108 ? -0.927 -13.901 6.477 1.00 88.62 108 LEU A O 1
ATOM 877 N N . GLU A 1 109 ? -1.751 -15.940 6.022 1.00 88.44 109 GLU A N 1
ATOM 878 C CA . GLU A 1 109 ? -2.131 -16.291 7.401 1.00 88.44 109 GLU A CA 1
ATOM 879 C C . GLU A 1 109 ? -1.032 -17.069 8.141 1.00 88.44 109 GLU A C 1
ATOM 881 O O . GLU A 1 109 ? -1.213 -17.524 9.270 1.00 88.44 109 GLU A O 1
ATOM 886 N N . ASN A 1 110 ? 0.137 -17.238 7.521 1.00 92.00 110 ASN A N 1
ATOM 887 C CA . ASN A 1 110 ? 1.236 -17.966 8.131 1.00 92.00 110 ASN A CA 1
ATOM 888 C C . ASN A 1 110 ? 1.816 -17.182 9.323 1.00 92.00 110 ASN A C 1
ATOM 890 O O . ASN A 1 110 ? 2.553 -16.210 9.144 1.00 92.00 110 ASN A O 1
ATOM 894 N N . GLU A 1 111 ? 1.541 -17.646 10.546 1.00 91.62 111 GLU A N 1
ATOM 895 C CA . GLU A 1 111 ? 1.987 -16.995 11.786 1.00 91.62 111 GLU A CA 1
ATOM 896 C C . GLU A 1 111 ? 3.500 -16.758 11.852 1.00 91.62 111 GLU A C 1
ATOM 898 O O . GLU A 1 111 ? 3.955 -15.751 12.398 1.00 91.62 111 GLU A O 1
ATOM 903 N N . PHE A 1 112 ? 4.305 -17.661 11.286 1.00 91.25 112 PHE A N 1
ATOM 904 C CA . PHE A 1 112 ? 5.755 -17.501 11.277 1.00 91.25 112 PHE A CA 1
ATOM 905 C C . PHE A 1 112 ? 6.180 -16.319 10.397 1.00 91.25 112 PHE A C 1
ATOM 907 O O . PHE A 1 112 ? 6.994 -15.500 10.832 1.00 91.25 112 PHE A O 1
ATOM 914 N N . LEU A 1 113 ? 5.600 -16.189 9.199 1.00 91.19 113 LEU A N 1
ATOM 915 C CA . LEU A 1 113 ? 5.859 -15.056 8.304 1.00 91.19 113 LEU A CA 1
ATOM 916 C C . LEU A 1 113 ? 5.341 -13.745 8.907 1.00 91.19 113 LEU A C 1
ATOM 918 O O . LEU A 1 113 ? 6.053 -12.741 8.899 1.00 91.19 113 LEU A O 1
ATOM 922 N N . LEU A 1 114 ? 4.157 -13.762 9.525 1.00 93.25 114 LEU A N 1
ATOM 923 C CA . LEU A 1 114 ? 3.609 -12.601 10.231 1.00 93.25 114 LEU A CA 1
ATOM 924 C C . LEU A 1 114 ? 4.521 -12.148 11.378 1.00 93.25 114 LEU A C 1
ATOM 926 O O . LEU A 1 114 ? 4.743 -10.951 11.566 1.00 93.25 114 LEU A O 1
ATOM 930 N N . LYS A 1 115 ? 5.131 -13.088 12.107 1.00 93.25 115 LYS A N 1
ATOM 931 C CA . LYS A 1 115 ? 6.099 -12.776 13.165 1.00 93.25 115 LYS A CA 1
ATOM 932 C C . LYS A 1 115 ? 7.401 -12.181 12.618 1.00 93.25 115 LYS A C 1
ATOM 934 O O . LYS A 1 115 ? 7.981 -11.301 13.259 1.00 93.25 115 LYS A O 1
ATOM 939 N N . GLN A 1 116 ? 7.854 -12.612 11.439 1.00 91.88 116 GLN A N 1
ATOM 940 C CA . GLN A 1 116 ? 8.992 -11.982 10.756 1.00 91.88 116 GLN A CA 1
ATOM 941 C C . GLN A 1 116 ? 8.669 -10.533 10.370 1.00 91.88 116 GLN A C 1
ATOM 943 O O . GLN A 1 116 ? 9.452 -9.636 10.680 1.00 91.88 116 GLN A O 1
ATOM 948 N N . ILE A 1 117 ? 7.487 -10.289 9.799 1.00 94.00 117 ILE A N 1
ATOM 949 C CA . ILE A 1 117 ? 7.022 -8.937 9.462 1.00 94.00 117 ILE A CA 1
ATOM 950 C C . ILE A 1 117 ? 6.881 -8.058 10.710 1.00 94.00 117 ILE A C 1
ATOM 952 O O . ILE A 1 117 ? 7.346 -6.924 10.705 1.00 94.00 117 ILE A O 1
ATOM 956 N N . SER A 1 118 ? 6.331 -8.579 11.809 1.00 93.19 118 SER A N 1
ATOM 957 C CA . SER A 1 118 ? 6.253 -7.857 13.090 1.00 93.19 118 SER A CA 1
ATOM 958 C C . SER A 1 118 ? 7.637 -7.466 13.632 1.00 93.19 118 SER A C 1
ATOM 960 O O . SER A 1 118 ? 7.836 -6.362 14.150 1.00 93.19 118 SER A O 1
ATOM 962 N N . SER A 1 119 ? 8.627 -8.346 13.460 1.00 92.62 119 SER A N 1
ATOM 963 C CA . SER A 1 119 ? 10.016 -8.045 13.824 1.00 92.62 119 SER A CA 1
ATOM 964 C C . SER A 1 119 ? 10.583 -6.924 12.940 1.00 92.62 119 SER A C 1
ATOM 966 O O . SER A 1 119 ? 11.175 -5.979 13.460 1.00 92.62 119 SER A O 1
ATOM 968 N N . SER A 1 120 ? 10.332 -6.978 11.625 1.00 91.56 120 SER A N 1
ATOM 969 C CA . SER A 1 120 ? 10.722 -5.926 10.674 1.00 91.56 120 SER A CA 1
ATOM 970 C C . SER A 1 120 ? 10.041 -4.584 10.979 1.00 91.56 120 SER A C 1
ATOM 972 O O . SER A 1 120 ? 10.699 -3.545 10.958 1.00 91.56 120 SER A O 1
ATOM 974 N N . GLU A 1 121 ? 8.762 -4.581 11.372 1.00 93.75 121 GLU A N 1
ATOM 975 C CA . GLU A 1 121 ? 8.046 -3.369 11.793 1.00 93.75 121 GLU A CA 1
ATOM 976 C C . GLU A 1 121 ? 8.728 -2.725 13.004 1.00 93.75 121 GLU A C 1
ATOM 978 O O . GLU A 1 121 ? 8.969 -1.517 13.018 1.00 93.75 121 GLU A O 1
ATOM 983 N N . THR A 1 122 ? 9.107 -3.529 13.999 1.00 93.44 122 THR A N 1
ATOM 984 C CA . THR A 1 122 ? 9.812 -3.035 15.189 1.00 93.44 122 THR A CA 1
ATOM 985 C C . THR A 1 122 ? 11.119 -2.337 14.799 1.00 93.44 122 THR A C 1
ATOM 987 O O . THR A 1 122 ? 11.390 -1.223 15.254 1.00 93.44 122 THR A O 1
ATOM 990 N N . THR A 1 123 ? 11.893 -2.936 13.890 1.00 91.25 123 THR A N 1
ATOM 991 C CA . THR A 1 123 ? 13.109 -2.323 13.334 1.00 91.25 123 THR A CA 1
ATOM 992 C C . THR A 1 123 ? 12.810 -1.055 12.529 1.00 91.25 123 THR A C 1
ATOM 994 O O . THR A 1 123 ? 13.516 -0.053 12.660 1.00 91.25 123 THR A O 1
ATOM 997 N N . ALA A 1 124 ? 11.749 -1.051 11.723 1.00 90.88 124 ALA A N 1
ATOM 998 C CA . ALA A 1 124 ? 11.352 0.107 10.928 1.00 90.88 124 ALA A CA 1
ATOM 999 C C . ALA A 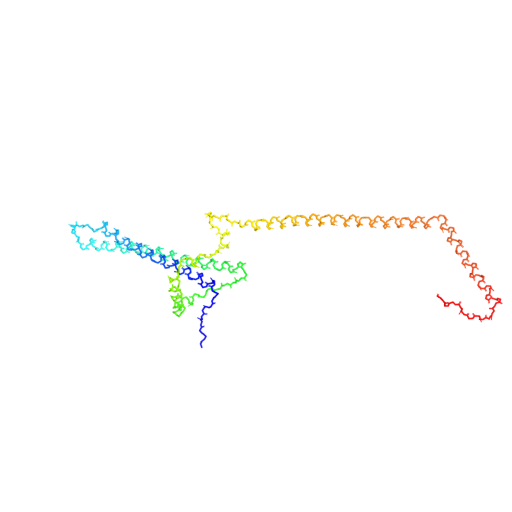1 124 ? 11.056 1.327 11.811 1.00 90.88 124 ALA A C 1
ATOM 1001 O O . ALA A 1 124 ? 11.381 2.460 11.450 1.00 90.88 124 ALA A O 1
ATOM 1002 N N . LEU A 1 125 ? 10.455 1.102 12.981 1.00 89.94 125 LEU A N 1
ATOM 1003 C CA . LEU A 1 125 ? 10.075 2.148 13.929 1.00 89.94 125 LEU A CA 1
ATOM 1004 C C . LEU A 1 125 ? 11.242 2.676 14.760 1.00 89.94 125 LEU A C 1
ATOM 1006 O O . LEU A 1 125 ? 11.203 3.840 15.152 1.00 89.94 125 LEU A O 1
ATOM 1010 N N . SER A 1 126 ? 12.281 1.869 14.998 1.00 91.62 126 SER A N 1
ATOM 1011 C CA . SER A 1 126 ? 13.491 2.333 15.689 1.00 91.62 126 SER A CA 1
ATOM 1012 C C . SER A 1 126 ? 14.376 3.230 14.821 1.00 91.62 126 SER A C 1
ATOM 1014 O O . SER A 1 126 ? 15.204 3.972 15.345 1.00 91.62 126 SER A O 1
ATOM 1016 N N . ARG A 1 127 ? 14.223 3.171 13.492 1.00 89.12 127 ARG A N 1
ATOM 1017 C CA . ARG A 1 127 ? 15.002 3.981 12.547 1.00 89.12 127 ARG A CA 1
ATOM 1018 C C . ARG A 1 127 ? 14.397 5.380 12.361 1.00 89.12 127 ARG A C 1
ATOM 1020 O O . ARG A 1 127 ? 13.174 5.542 12.429 1.00 89.12 127 ARG A O 1
ATOM 1027 N N . PRO A 1 128 ? 15.213 6.412 12.098 1.00 88.31 128 PRO A N 1
ATOM 1028 C CA . PRO A 1 128 ? 14.707 7.742 11.784 1.00 88.31 128 PRO A CA 1
ATOM 1029 C C . PRO A 1 128 ? 13.992 7.757 10.424 1.00 88.31 128 PRO A C 1
ATOM 1031 O O . PRO A 1 128 ? 14.323 7.004 9.513 1.00 88.31 128 PRO A O 1
ATOM 1034 N N . ALA A 1 129 ? 13.006 8.646 10.263 1.00 82.38 129 ALA A N 1
ATOM 1035 C CA . ALA A 1 129 ? 12.216 8.735 9.028 1.00 82.38 129 ALA A CA 1
ATOM 1036 C C . ALA A 1 129 ? 13.067 9.063 7.784 1.00 82.38 129 ALA A C 1
ATOM 1038 O O . ALA A 1 129 ? 12.723 8.651 6.679 1.00 82.38 129 ALA A O 1
ATOM 1039 N N . SER A 1 130 ? 14.188 9.767 7.971 1.00 84.25 130 SER A N 1
ATOM 1040 C CA . SER A 1 130 ? 15.146 10.113 6.917 1.00 84.25 130 SER A CA 1
ATOM 1041 C C . SER A 1 130 ? 15.753 8.896 6.218 1.00 84.25 130 SER A C 1
ATOM 1043 O O . SER A 1 130 ? 16.071 8.990 5.036 1.00 84.25 130 SER A O 1
ATOM 1045 N N . ASP A 1 131 ? 15.864 7.753 6.904 1.00 83.44 131 ASP A N 1
ATOM 1046 C CA . ASP A 1 131 ? 16.444 6.525 6.341 1.00 83.44 131 ASP A CA 1
ATOM 1047 C C . ASP A 1 131 ? 15.615 5.965 5.178 1.00 83.44 131 ASP A C 1
ATOM 1049 O O . ASP A 1 131 ? 16.142 5.260 4.319 1.00 83.44 131 ASP A O 1
ATOM 1053 N N . PHE A 1 132 ? 14.326 6.305 5.129 1.00 81.06 132 PHE A N 1
ATOM 1054 C CA . PHE A 1 132 ? 13.369 5.797 4.146 1.00 81.06 132 PHE A CA 1
ATOM 1055 C C . PHE A 1 132 ? 13.129 6.776 2.989 1.00 81.06 132 PHE A C 1
ATOM 1057 O O . PHE A 1 132 ? 12.419 6.455 2.037 1.00 81.06 132 PHE A O 1
ATOM 1064 N N . VAL A 1 133 ? 13.749 7.961 3.030 1.00 67.75 133 VAL A N 1
ATOM 1065 C CA . VAL A 1 133 ? 13.705 8.951 1.947 1.00 67.75 133 VAL A CA 1
ATOM 1066 C C . VAL A 1 133 ? 14.739 8.557 0.888 1.00 67.75 133 VAL A C 1
ATOM 1068 O O . VAL A 1 133 ? 15.774 9.198 0.718 1.00 67.75 133 VAL A O 1
ATOM 1071 N N . ARG A 1 134 ? 14.491 7.453 0.175 1.00 61.75 134 ARG A N 1
ATOM 1072 C CA . ARG A 1 134 ? 15.270 7.078 -1.013 1.00 61.75 134 ARG A CA 1
ATOM 1073 C C . ARG A 1 134 ? 14.463 7.254 -2.297 1.00 61.75 134 ARG A C 1
ATOM 1075 O O . ARG A 1 134 ? 13.243 7.140 -2.351 1.00 61.75 134 ARG A O 1
ATOM 1082 N N . ARG A 1 135 ? 15.223 7.628 -3.323 1.00 51.56 135 ARG A N 1
ATOM 1083 C CA . ARG A 1 135 ? 14.854 8.226 -4.606 1.00 51.56 135 ARG A CA 1
ATOM 1084 C C . ARG A 1 135 ? 14.028 7.255 -5.463 1.00 51.56 135 ARG A C 1
ATOM 1086 O O . ARG A 1 135 ? 14.584 6.539 -6.287 1.00 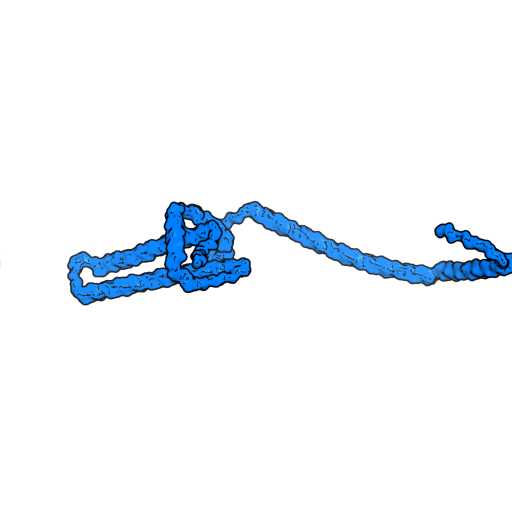51.56 135 ARG A O 1
ATOM 1093 N N . ASN A 1 136 ? 12.704 7.244 -5.314 1.00 46.12 136 ASN A N 1
ATOM 1094 C CA . ASN A 1 136 ? 11.839 6.559 -6.275 1.00 46.12 136 ASN A CA 1
ATOM 1095 C C . ASN A 1 136 ? 11.718 7.405 -7.560 1.00 46.12 136 ASN A C 1
ATOM 1097 O O . ASN A 1 136 ? 10.730 8.099 -7.786 1.00 46.12 136 ASN A O 1
ATOM 1101 N N . THR A 1 137 ? 12.767 7.403 -8.388 1.00 43.59 137 THR A N 1
ATOM 1102 C CA . THR A 1 137 ? 12.805 8.110 -9.684 1.00 43.59 137 THR A CA 1
ATOM 1103 C C . THR A 1 137 ? 11.928 7.459 -10.752 1.00 43.59 137 THR A C 1
ATOM 1105 O O . THR A 1 137 ? 11.739 8.046 -11.817 1.00 43.59 137 THR A O 1
ATOM 1108 N N . GLN A 1 138 ? 11.379 6.267 -10.503 1.00 46.94 138 GLN A N 1
ATOM 1109 C CA . GLN A 1 138 ? 10.627 5.519 -11.512 1.00 46.94 138 GLN A CA 1
ATOM 1110 C C . GLN A 1 138 ? 9.118 5.800 -11.492 1.00 46.94 138 GLN A C 1
ATOM 1112 O O . GLN A 1 138 ? 8.478 5.707 -12.539 1.00 46.94 138 GLN A O 1
ATOM 1117 N N . LEU A 1 139 ? 8.547 6.249 -10.366 1.00 44.59 139 LEU A N 1
ATOM 1118 C CA . LEU A 1 139 ? 7.126 6.628 -10.303 1.00 44.59 139 LEU A CA 1
ATOM 1119 C C . LEU A 1 139 ? 6.802 7.983 -10.954 1.00 44.59 139 LEU A C 1
ATOM 1121 O O . LEU A 1 139 ? 5.639 8.254 -11.237 1.00 44.59 139 LEU A O 1
ATOM 1125 N N . GLY A 1 140 ? 7.804 8.797 -11.311 1.00 40.81 140 GLY A N 1
ATOM 1126 C CA . GLY A 1 140 ? 7.601 10.063 -12.035 1.00 40.81 140 GLY A CA 1
ATOM 1127 C C . GLY A 1 140 ? 6.984 9.921 -13.438 1.00 40.81 140 GLY A C 1
ATOM 1128 O O . GLY A 1 140 ? 6.718 10.925 -14.094 1.00 40.81 140 GLY A O 1
ATOM 1129 N N . ARG A 1 141 ? 6.755 8.690 -13.918 1.00 44.44 141 ARG A N 1
ATOM 1130 C CA . ARG A 1 141 ? 6.066 8.403 -15.186 1.00 44.44 141 ARG A CA 1
ATOM 1131 C C . ARG A 1 141 ? 4.597 8.007 -15.040 1.00 44.44 141 ARG A C 1
ATOM 1133 O O . ARG A 1 141 ? 3.881 8.066 -16.034 1.00 44.44 141 ARG A O 1
ATOM 1140 N N . MET A 1 142 ? 4.131 7.650 -13.845 1.00 39.91 142 MET A N 1
ATOM 1141 C CA . MET A 1 142 ? 2.740 7.251 -13.614 1.00 39.91 142 MET A CA 1
ATOM 1142 C C . MET A 1 142 ? 2.082 8.231 -12.643 1.00 39.91 142 MET A C 1
ATOM 1144 O O . MET A 1 142 ? 2.032 8.012 -11.444 1.00 39.91 142 MET A O 1
ATOM 1148 N N . GLY A 1 143 ? 1.631 9.348 -13.222 1.00 43.97 143 GLY A N 1
ATOM 1149 C CA . GLY A 1 143 ? 0.557 10.216 -12.737 1.00 43.97 143 GLY A CA 1
ATOM 1150 C C . GLY A 1 143 ? 0.521 10.560 -11.247 1.00 43.97 143 GLY A C 1
ATOM 1151 O O . GLY A 1 143 ? -0.184 9.895 -10.508 1.00 43.97 143 GLY A O 1
ATOM 1152 N N . THR A 1 144 ? 1.138 11.686 -10.871 1.00 36.31 144 THR A N 1
ATOM 1153 C CA . THR A 1 144 ? 0.474 12.803 -10.161 1.00 36.31 144 THR A CA 1
ATOM 1154 C C . THR A 1 144 ? 1.418 14.005 -10.039 1.00 36.31 144 THR A C 1
ATOM 1156 O O . THR A 1 144 ? 2.512 13.898 -9.501 1.00 36.31 144 THR A O 1
ATOM 1159 N N . VAL A 1 145 ? 0.957 15.126 -10.599 1.00 40.31 145 VAL A N 1
ATOM 1160 C CA . VAL A 1 145 ? 1.125 16.540 -10.213 1.00 40.31 145 VAL A CA 1
ATOM 1161 C C . VAL A 1 145 ? 2.371 16.942 -9.400 1.00 40.31 145 VAL A C 1
ATOM 1163 O O . VAL A 1 145 ? 2.480 16.677 -8.212 1.00 40.31 145 VAL A O 1
ATOM 1166 N N . ALA A 1 146 ? 3.230 17.707 -10.083 1.00 42.34 146 ALA A N 1
ATOM 1167 C CA . ALA A 1 146 ? 4.043 18.825 -9.599 1.00 42.34 146 ALA A CA 1
ATOM 1168 C C . ALA A 1 146 ? 4.672 18.719 -8.196 1.00 42.34 146 ALA A C 1
ATOM 1170 O O . ALA A 1 146 ? 4.044 19.019 -7.190 1.00 42.34 146 ALA A O 1
ATOM 1171 N N . THR A 1 147 ? 5.985 18.493 -8.153 1.00 40.19 147 THR A N 1
ATOM 1172 C CA . THR A 1 147 ? 6.957 19.485 -7.651 1.00 40.19 147 THR A CA 1
ATOM 1173 C C . THR A 1 147 ? 8.388 18.960 -7.819 1.00 40.19 147 THR A C 1
ATOM 1175 O O . THR A 1 147 ? 8.680 17.797 -7.575 1.00 40.19 147 THR A O 1
ATOM 1178 N N . VAL A 1 148 ? 9.279 19.862 -8.241 1.00 39.91 148 VAL A N 1
ATOM 1179 C CA . VAL A 1 148 ? 10.738 19.696 -8.375 1.00 39.91 148 VAL A CA 1
ATOM 1180 C C . VAL A 1 148 ? 11.204 18.863 -9.578 1.00 39.91 148 VAL A C 1
ATOM 1182 O O . VAL A 1 148 ? 11.705 17.747 -9.483 1.00 39.91 148 VAL A O 1
ATOM 1185 N N . SER A 1 149 ? 11.136 19.492 -10.750 1.00 45.84 149 SER A N 1
ATOM 1186 C CA . SER A 1 149 ? 11.987 19.164 -11.892 1.00 45.84 149 SER A CA 1
ATOM 1187 C C . SER A 1 149 ? 13.416 19.663 -11.641 1.00 45.84 149 SER A C 1
ATOM 1189 O O . SER A 1 149 ? 13.815 20.704 -12.160 1.00 45.84 149 SER A O 1
ATOM 1191 N N . THR A 1 150 ? 14.209 18.936 -10.861 1.00 46.50 150 THR A N 1
ATOM 1192 C CA . THR A 1 150 ? 15.673 19.061 -10.919 1.00 46.50 150 THR A CA 1
ATOM 1193 C C . THR A 1 150 ? 16.209 17.925 -11.778 1.00 46.50 150 THR A C 1
ATOM 1195 O O . THR A 1 150 ? 16.751 16.933 -11.302 1.00 46.50 150 THR A O 1
ATOM 1198 N N . GLN A 1 151 ? 15.999 18.052 -13.090 1.00 56.78 151 GLN A N 1
ATOM 1199 C CA . GLN A 1 151 ? 16.772 17.270 -14.049 1.00 56.78 151 GLN A CA 1
ATOM 1200 C C . GLN A 1 151 ? 18.223 17.755 -13.955 1.00 56.78 151 GLN A C 1
ATOM 1202 O O . GLN A 1 151 ? 18.489 18.942 -14.129 1.00 56.78 151 GLN A O 1
ATOM 1207 N N . ASP A 1 152 ? 19.132 16.844 -13.617 1.00 58.66 152 ASP A N 1
ATOM 1208 C CA . ASP A 1 152 ? 20.564 17.106 -13.491 1.00 58.66 152 ASP A CA 1
ATOM 1209 C C . ASP A 1 152 ? 21.104 17.792 -14.772 1.00 58.66 152 ASP A C 1
ATOM 1211 O O . ASP A 1 152 ? 20.956 17.233 -15.868 1.00 58.66 152 ASP A O 1
ATOM 1215 N N . PRO A 1 153 ? 21.716 18.993 -14.681 1.00 69.06 153 PRO A N 1
ATOM 1216 C CA . PRO A 1 153 ? 22.268 19.711 -15.830 1.00 69.06 153 PRO A CA 1
ATOM 1217 C C . PRO A 1 153 ? 23.275 18.891 -16.646 1.00 69.06 153 PRO A C 1
ATOM 1219 O O . PRO A 1 153 ? 23.430 19.137 -17.845 1.00 69.06 153 PRO A O 1
ATOM 1222 N N . ALA A 1 154 ? 23.957 17.922 -16.025 1.00 72.00 154 ALA A N 1
ATOM 1223 C CA . ALA A 1 154 ? 24.886 17.033 -16.715 1.00 72.00 154 ALA A CA 1
ATOM 1224 C C . ALA A 1 154 ? 24.161 16.095 -17.696 1.00 72.00 154 ALA A C 1
ATOM 1226 O O . ALA A 1 154 ? 24.588 15.953 -18.842 1.00 72.00 154 ALA A O 1
ATOM 1227 N N . LEU A 1 155 ? 23.009 15.548 -17.297 1.00 69.56 155 LEU A N 1
ATOM 1228 C CA . LEU A 1 155 ? 22.215 14.634 -18.126 1.00 69.56 155 LEU A CA 1
ATOM 1229 C C . LEU A 1 155 ? 21.546 15.348 -19.308 1.00 69.56 155 LEU A C 1
ATOM 1231 O O . LEU A 1 155 ? 21.393 14.770 -20.384 1.00 69.56 155 LEU A O 1
ATOM 1235 N N . ILE A 1 156 ? 21.170 16.621 -19.139 1.00 76.25 156 ILE A N 1
ATOM 1236 C CA . ILE A 1 156 ? 20.644 17.451 -20.235 1.00 76.25 156 ILE A CA 1
ATOM 1237 C C . ILE A 1 156 ? 21.727 17.665 -21.300 1.00 76.25 156 ILE A C 1
ATOM 1239 O O . ILE A 1 156 ? 21.461 17.486 -22.489 1.00 76.25 156 ILE A O 1
ATOM 1243 N N . LYS A 1 157 ? 22.957 17.980 -20.873 1.00 81.75 157 LYS A N 1
ATOM 1244 C CA . LYS A 1 157 ? 24.100 18.162 -21.778 1.00 81.75 157 LYS A CA 1
ATOM 1245 C C . LYS A 1 157 ? 24.454 16.879 -22.523 1.00 81.75 157 LYS A C 1
ATOM 1247 O O . LYS A 1 157 ? 24.671 16.934 -23.729 1.00 81.75 157 LYS A O 1
ATOM 1252 N N . GLU A 1 158 ? 24.470 15.737 -21.841 1.00 83.44 158 GLU A N 1
ATOM 1253 C CA . GLU A 1 158 ? 24.769 14.445 -22.468 1.00 83.44 158 GLU A CA 1
ATOM 1254 C C . GLU A 1 158 ? 23.695 14.046 -23.488 1.00 83.44 158 GLU A C 1
ATOM 1256 O O . GLU A 1 158 ? 24.011 13.677 -24.619 1.00 83.44 158 GLU A O 1
ATOM 1261 N N . ARG A 1 159 ? 22.412 14.219 -23.148 1.00 81.12 159 ARG A N 1
ATOM 1262 C CA . ARG A 1 159 ? 21.300 13.997 -24.081 1.00 81.12 159 ARG A CA 1
ATOM 1263 C C . ARG A 1 159 ? 21.427 14.865 -25.334 1.00 81.12 159 ARG A C 1
ATOM 1265 O O . ARG A 1 159 ? 21.174 14.382 -26.438 1.00 81.12 159 ARG A O 1
ATOM 1272 N N . ASP A 1 160 ? 21.757 16.142 -25.173 1.00 85.31 160 ASP A N 1
ATOM 1273 C CA . ASP A 1 160 ? 21.857 17.070 -26.301 1.00 85.31 160 ASP A CA 1
ATOM 1274 C C . ASP A 1 160 ? 23.094 16.789 -27.160 1.00 85.31 160 ASP A C 1
ATOM 1276 O O . ASP A 1 160 ? 22.997 16.828 -28.388 1.00 85.31 160 ASP A O 1
ATOM 1280 N N . ALA A 1 161 ? 24.208 16.386 -26.541 1.00 89.62 161 ALA A N 1
ATOM 1281 C CA . ALA A 1 161 ? 25.397 15.918 -27.247 1.00 89.62 161 ALA A CA 1
ATOM 1282 C C . ALA A 1 161 ? 25.102 14.655 -28.076 1.00 89.62 161 ALA A C 1
ATOM 1284 O O . ALA A 1 161 ? 25.369 14.633 -29.277 1.00 89.62 161 ALA A O 1
ATOM 1285 N N . LEU A 1 162 ? 24.451 13.651 -27.478 1.00 88.56 162 LEU A N 1
ATOM 1286 C CA . LEU A 1 162 ? 24.074 12.412 -28.166 1.00 88.56 162 LEU A CA 1
ATOM 1287 C C . LEU A 1 162 ? 23.079 12.661 -29.306 1.00 88.56 162 LEU A C 1
ATOM 1289 O O . LEU A 1 162 ? 23.178 12.048 -30.369 1.00 88.56 162 LEU A O 1
ATOM 1293 N N . LYS A 1 163 ? 22.126 13.587 -29.135 1.00 88.25 163 LYS A N 1
ATOM 1294 C CA . LYS A 1 163 ? 21.207 13.981 -30.217 1.00 88.25 163 LYS A CA 1
ATOM 1295 C C . LYS A 1 163 ? 21.935 14.666 -31.372 1.00 88.25 163 LYS A C 1
ATOM 1297 O O . LYS A 1 163 ? 21.616 14.382 -32.529 1.00 88.25 163 LYS A O 1
ATOM 1302 N N . ALA A 1 164 ? 22.894 15.542 -31.078 1.00 89.88 164 ALA A N 1
ATOM 1303 C CA . ALA A 1 164 ? 23.705 16.200 -32.098 1.00 89.88 164 ALA A CA 1
ATOM 1304 C C . ALA A 1 164 ? 24.586 15.191 -32.857 1.00 89.88 164 ALA A C 1
ATOM 1306 O O . ALA A 1 164 ? 24.666 15.232 -34.087 1.00 89.88 164 ALA A O 1
ATOM 1307 N N . GLU A 1 165 ? 25.181 14.232 -32.148 1.00 90.69 165 GLU A N 1
ATOM 1308 C CA . GLU A 1 165 ? 25.992 13.171 -32.746 1.00 90.69 165 GLU A CA 1
ATOM 1309 C C . GLU A 1 165 ? 25.158 12.217 -33.613 1.00 90.69 165 GLU A C 1
ATOM 1311 O O . GLU A 1 165 ? 25.562 11.863 -34.726 1.00 90.69 165 GLU A O 1
ATOM 1316 N N . LEU A 1 166 ? 23.948 11.867 -33.164 1.00 87.69 166 LEU A N 1
ATOM 1317 C CA . LEU A 1 166 ? 22.998 11.079 -33.947 1.00 87.69 166 LEU A CA 1
ATOM 1318 C C . LEU A 1 166 ? 22.611 11.801 -35.247 1.00 87.69 166 LEU A C 1
ATOM 1320 O O . LEU A 1 166 ? 22.563 11.177 -36.308 1.00 87.69 166 LEU A O 1
ATOM 1324 N N . ALA A 1 167 ? 22.342 13.109 -35.181 1.00 91.75 167 ALA A N 1
ATOM 1325 C CA . ALA A 1 167 ? 22.014 13.913 -36.357 1.00 91.75 167 ALA A CA 1
ATOM 1326 C C . ALA A 1 167 ? 23.189 13.964 -37.350 1.00 91.75 167 ALA A C 1
ATOM 1328 O O . ALA A 1 167 ? 23.002 13.691 -38.536 1.00 91.75 167 ALA A O 1
ATOM 1329 N N . SER A 1 168 ? 24.406 14.207 -36.852 1.00 92.56 168 SER A N 1
ATOM 1330 C CA . SER A 1 168 ? 25.636 14.218 -37.656 1.00 92.56 168 SER A CA 1
ATOM 1331 C C . SER A 1 168 ? 25.894 12.868 -38.335 1.00 92.56 168 SER A C 1
ATOM 1333 O O . SER A 1 168 ? 26.197 12.795 -39.529 1.00 92.56 168 SER A O 1
ATOM 1335 N N . THR A 1 169 ? 25.712 11.771 -37.601 1.00 90.56 169 THR A N 1
ATOM 1336 C CA . THR A 1 169 ? 25.907 10.414 -38.124 1.00 90.56 169 THR A CA 1
ATOM 1337 C C . THR A 1 169 ? 24.875 10.071 -39.196 1.00 90.56 169 THR A C 1
ATOM 1339 O O . THR A 1 169 ? 25.237 9.536 -40.246 1.00 90.56 169 THR A O 1
ATOM 1342 N N . LYS A 1 170 ? 23.604 10.444 -38.995 1.00 91.81 170 LYS A N 1
ATOM 1343 C CA . LYS A 1 170 ? 22.553 10.271 -40.010 1.00 91.81 170 LYS A CA 1
ATOM 1344 C C . LYS A 1 170 ? 22.855 11.055 -41.287 1.00 91.81 170 LYS A C 1
ATOM 1346 O O . LYS A 1 170 ? 22.693 10.514 -42.379 1.00 91.81 170 LYS A O 1
ATOM 1351 N N . GLU A 1 171 ? 23.341 12.288 -41.169 1.00 93.00 171 GLU A N 1
ATOM 1352 C CA . GLU A 1 171 ? 23.723 13.097 -42.330 1.00 93.00 171 GLU A CA 1
ATOM 1353 C C . GLU A 1 171 ? 24.902 12.474 -43.097 1.00 93.00 171 GLU A C 1
ATOM 1355 O O . GLU A 1 171 ? 24.861 12.367 -44.326 1.00 93.00 171 GLU A O 1
ATOM 1360 N N . ARG A 1 172 ? 25.937 11.994 -42.390 1.00 92.19 172 ARG A N 1
ATOM 1361 C CA . ARG A 1 172 ? 27.065 11.277 -43.014 1.00 92.19 172 ARG A CA 1
ATOM 1362 C C . ARG A 1 172 ? 26.609 10.014 -43.736 1.00 92.19 172 ARG A C 1
ATOM 1364 O O . ARG A 1 172 ? 27.058 9.762 -44.853 1.00 92.19 172 ARG A O 1
ATOM 1371 N N . MET A 1 173 ? 25.702 9.247 -43.134 1.00 91.19 173 MET A N 1
ATOM 1372 C CA . MET A 1 173 ? 25.152 8.037 -43.744 1.00 91.19 173 MET A CA 1
ATOM 1373 C C . MET A 1 173 ? 24.381 8.359 -45.032 1.00 91.19 173 MET A C 1
ATOM 1375 O O . MET A 1 173 ? 24.587 7.693 -46.047 1.00 91.19 173 MET A O 1
ATOM 1379 N N . ALA A 1 174 ? 23.571 9.423 -45.033 1.00 91.44 174 ALA A N 1
ATOM 1380 C CA . ALA A 1 174 ? 22.858 9.878 -46.226 1.00 91.44 174 ALA A CA 1
ATOM 1381 C C . ALA A 1 174 ? 23.820 10.311 -47.351 1.00 91.44 174 ALA A C 1
ATOM 1383 O O . ALA A 1 174 ? 23.634 9.923 -48.506 1.00 91.44 174 ALA A O 1
ATOM 1384 N N . LYS A 1 175 ? 24.892 11.050 -47.022 1.00 92.56 175 LYS A N 1
ATOM 1385 C CA . LYS A 1 175 ? 25.931 11.446 -47.994 1.00 92.56 175 LYS A CA 1
ATOM 1386 C C . LYS A 1 175 ? 26.673 10.239 -48.572 1.00 92.56 175 LYS A C 1
ATOM 1388 O O . LYS A 1 175 ? 26.872 10.174 -49.783 1.00 92.56 175 LYS A O 1
ATOM 1393 N N . LEU A 1 176 ? 27.034 9.262 -47.737 1.00 91.62 176 LEU A N 1
ATOM 1394 C CA . LEU A 1 176 ? 27.664 8.013 -48.182 1.00 91.62 176 LEU A CA 1
ATOM 1395 C C . LEU A 1 176 ? 26.752 7.211 -49.113 1.00 91.62 176 LEU A C 1
ATOM 1397 O O . LEU A 1 176 ? 27.207 6.699 -50.135 1.00 91.62 176 LEU A O 1
ATOM 1401 N N . GLN A 1 177 ? 25.459 7.132 -48.798 1.00 92.56 177 GLN A N 1
ATOM 1402 C CA . GLN A 1 177 ? 24.486 6.448 -49.645 1.00 92.56 177 GLN A CA 1
ATOM 1403 C C . GLN A 1 177 ? 24.321 7.150 -51.002 1.00 92.56 177 GLN A C 1
ATOM 1405 O O . GLN A 1 177 ? 24.297 6.482 -52.036 1.00 92.56 177 GLN A O 1
ATOM 1410 N N . ALA A 1 178 ? 24.285 8.486 -51.025 1.00 91.75 178 ALA A N 1
ATOM 1411 C CA . ALA A 1 178 ? 24.248 9.259 -52.266 1.00 91.75 178 ALA A CA 1
ATOM 1412 C C . ALA A 1 178 ? 25.516 9.053 -53.117 1.00 91.75 178 ALA A C 1
ATOM 1414 O O . ALA A 1 178 ? 25.411 8.782 -54.314 1.00 91.75 178 ALA A O 1
ATOM 1415 N N . ALA A 1 179 ? 26.702 9.100 -52.502 1.00 90.69 179 ALA A N 1
ATOM 1416 C CA . ALA A 1 179 ? 27.974 8.865 -53.187 1.00 90.69 179 ALA A CA 1
ATOM 1417 C C . ALA A 1 179 ? 28.067 7.442 -53.763 1.00 90.69 179 ALA A C 1
ATOM 1419 O O . ALA A 1 179 ? 28.484 7.260 -54.906 1.00 90.69 179 ALA A O 1
ATOM 1420 N N . ARG A 1 180 ? 27.607 6.431 -53.014 1.00 92.44 180 ARG A N 1
ATOM 1421 C CA . ARG A 1 180 ? 27.535 5.041 -53.490 1.00 92.44 180 ARG A CA 1
ATOM 1422 C C . ARG A 1 180 ? 26.651 4.910 -54.731 1.00 92.44 180 ARG A C 1
ATOM 1424 O O . ARG A 1 180 ? 27.023 4.215 -55.672 1.00 92.44 180 ARG A O 1
ATOM 1431 N N . ASN A 1 181 ? 25.503 5.585 -54.748 1.00 90.94 181 ASN A N 1
ATOM 1432 C CA . ASN A 1 181 ? 24.604 5.566 -55.900 1.00 90.94 181 ASN A CA 1
ATOM 1433 C C . ASN A 1 181 ? 25.235 6.251 -57.122 1.00 90.94 181 ASN A C 1
ATOM 1435 O O . ASN A 1 181 ? 25.118 5.738 -58.233 1.00 90.94 181 ASN A O 1
ATOM 1439 N N . GLN A 1 182 ? 25.941 7.368 -56.926 1.00 91.50 182 GLN A N 1
ATOM 1440 C CA . GLN A 1 182 ? 26.666 8.047 -58.004 1.00 91.50 182 GLN A CA 1
ATOM 1441 C C . GLN A 1 182 ? 27.798 7.187 -58.576 1.00 91.50 182 GLN A C 1
ATOM 1443 O O . GLN A 1 182 ? 27.921 7.091 -59.795 1.00 91.50 182 GLN A O 1
ATOM 1448 N N . LEU A 1 183 ? 28.579 6.518 -57.721 1.00 91.38 183 LEU A N 1
ATOM 1449 C CA . LEU A 1 183 ? 29.612 5.574 -58.157 1.00 91.38 183 LEU A CA 1
ATOM 1450 C C . LEU A 1 183 ? 29.014 4.431 -58.982 1.00 91.38 183 LEU A C 1
ATOM 1452 O O . LEU A 1 183 ? 29.498 4.152 -60.072 1.00 91.38 183 LEU A O 1
ATOM 1456 N N . ALA A 1 184 ? 27.903 3.843 -58.531 1.00 91.50 184 ALA A N 1
ATOM 1457 C CA . ALA A 1 184 ? 27.234 2.774 -59.270 1.00 91.50 184 ALA A CA 1
ATOM 1458 C C . ALA A 1 184 ? 26.722 3.223 -60.654 1.00 91.50 184 ALA A C 1
ATOM 1460 O O . ALA A 1 184 ? 26.716 2.430 -61.596 1.00 91.50 184 ALA A O 1
ATOM 1461 N N . LEU A 1 185 ? 26.287 4.481 -60.796 1.00 90.94 185 LEU A N 1
ATOM 1462 C CA . LEU A 1 185 ? 25.919 5.051 -62.097 1.00 90.94 185 LEU A CA 1
ATOM 1463 C C . LEU A 1 185 ? 27.149 5.264 -62.983 1.00 90.94 185 LEU A C 1
ATOM 1465 O O . LEU A 1 185 ? 27.132 4.873 -64.148 1.00 90.94 185 LEU A O 1
ATOM 1469 N N . LYS A 1 186 ? 28.232 5.815 -62.426 1.00 91.19 186 LYS A N 1
ATOM 1470 C CA . LYS A 1 186 ? 29.485 6.035 -63.158 1.00 91.19 186 LYS A CA 1
ATOM 1471 C C . LYS A 1 186 ? 30.126 4.731 -63.626 1.00 91.19 186 LYS A C 1
ATOM 1473 O O . LYS A 1 186 ? 30.584 4.671 -64.761 1.00 91.19 186 LYS A O 1
ATOM 1478 N N . ASP A 1 187 ? 30.072 3.673 -62.822 1.00 90.44 187 ASP A N 1
ATOM 1479 C CA . ASP A 1 187 ? 30.536 2.341 -63.222 1.00 90.44 187 ASP A CA 1
ATOM 1480 C C . ASP A 1 187 ? 29.732 1.783 -64.403 1.00 90.44 187 ASP A C 1
ATOM 1482 O O . ASP A 1 187 ? 30.299 1.175 -65.313 1.00 90.44 187 ASP A O 1
ATOM 1486 N N . LYS A 1 188 ? 28.410 2.005 -64.429 1.00 90.12 188 LYS A N 1
ATOM 1487 C CA . LYS A 1 188 ? 27.566 1.618 -65.571 1.00 90.12 188 LYS A CA 1
ATOM 1488 C C . LYS A 1 188 ? 27.914 2.417 -66.827 1.00 90.12 188 LYS A C 1
ATOM 1490 O O . LYS A 1 188 ? 28.051 1.821 -67.892 1.00 90.12 188 LYS A O 1
ATOM 1495 N N . GLU A 1 189 ? 28.084 3.734 -66.705 1.00 90.56 189 GLU A N 1
ATOM 1496 C CA . GLU A 1 189 ? 28.489 4.607 -67.818 1.00 90.56 189 GLU A CA 1
ATOM 1497 C C . GLU A 1 189 ? 29.858 4.204 -68.383 1.00 90.56 189 GLU A C 1
ATOM 1499 O O . GLU A 1 189 ? 30.010 4.088 -69.598 1.00 90.56 189 GLU A O 1
ATOM 1504 N N . LEU A 1 190 ? 30.839 3.937 -67.514 1.00 91.25 190 LEU A N 1
ATOM 1505 C CA . LEU A 1 190 ? 32.178 3.505 -67.915 1.00 91.25 190 LEU A CA 1
ATOM 1506 C C . LEU A 1 190 ? 32.154 2.163 -68.649 1.00 91.25 190 LEU A C 1
ATOM 1508 O O . LEU A 1 190 ? 32.829 2.022 -69.668 1.00 91.25 190 LEU A O 1
ATOM 1512 N N . ARG A 1 191 ? 31.360 1.193 -68.176 1.00 90.56 191 ARG A N 1
ATOM 1513 C CA . ARG A 1 191 ? 31.192 -0.094 -68.869 1.00 90.56 191 ARG A CA 1
ATOM 1514 C C . ARG A 1 191 ? 30.577 0.089 -70.251 1.00 90.56 191 ARG A C 1
ATOM 1516 O O . ARG A 1 191 ? 31.150 -0.389 -71.224 1.00 90.56 191 ARG A O 1
ATOM 1523 N N . ALA A 1 192 ? 29.488 0.850 -70.354 1.00 88.38 192 ALA A N 1
ATOM 1524 C CA . ALA A 1 192 ? 28.840 1.122 -71.635 1.00 88.38 192 ALA A CA 1
ATOM 1525 C C . ALA A 1 192 ? 29.775 1.857 -72.615 1.00 88.38 192 ALA A C 1
ATOM 1527 O O . ALA A 1 192 ? 29.834 1.522 -73.798 1.00 88.38 192 ALA A O 1
ATOM 1528 N N . ALA A 1 193 ? 30.552 2.831 -72.129 1.00 88.62 193 ALA A N 1
ATOM 1529 C CA . ALA A 1 193 ? 31.539 3.539 -72.940 1.00 88.62 193 ALA A CA 1
ATOM 1530 C C . ALA A 1 193 ? 32.677 2.616 -73.406 1.00 88.62 193 ALA A C 1
ATOM 1532 O O . ALA A 1 193 ? 33.094 2.696 -74.563 1.00 88.62 193 ALA A O 1
ATOM 1533 N N . SER A 1 194 ? 33.159 1.725 -72.534 1.00 89.19 194 SER A N 1
ATOM 1534 C CA . SER A 1 194 ? 34.188 0.736 -72.865 1.00 89.19 194 SER A CA 1
ATOM 1535 C C . SER A 1 194 ? 33.701 -0.256 -73.926 1.00 89.19 194 SER A C 1
ATOM 1537 O O . SER A 1 194 ? 34.406 -0.493 -74.906 1.00 89.19 194 SER A O 1
ATOM 1539 N N . GLU A 1 195 ? 32.476 -0.766 -73.790 1.00 89.44 195 GLU A N 1
ATOM 1540 C CA . GLU A 1 195 ? 31.849 -1.658 -74.772 1.00 89.44 195 GLU A CA 1
ATOM 1541 C C . GLU A 1 195 ? 31.661 -0.967 -76.128 1.00 89.44 195 GLU A C 1
ATOM 1543 O O . GLU A 1 195 ? 32.040 -1.519 -77.162 1.00 89.44 195 GLU A O 1
ATOM 1548 N N . ALA A 1 196 ? 31.156 0.271 -76.134 1.00 87.94 196 ALA A N 1
ATOM 1549 C CA . ALA A 1 196 ? 30.973 1.048 -77.357 1.00 87.94 196 ALA A CA 1
ATOM 1550 C C . ALA A 1 196 ? 32.306 1.362 -78.057 1.00 87.94 196 ALA A C 1
ATOM 1552 O O . ALA A 1 196 ? 32.394 1.303 -79.286 1.00 87.94 196 ALA A O 1
ATOM 1553 N N . LEU A 1 197 ? 33.355 1.687 -77.292 1.00 86.56 197 LEU A N 1
ATOM 1554 C CA . LEU A 1 197 ? 34.689 1.921 -77.839 1.00 86.56 197 LEU A CA 1
ATOM 1555 C C . LEU A 1 197 ? 35.285 0.633 -78.415 1.00 86.56 197 LEU A C 1
ATOM 1557 O O . LEU A 1 197 ? 35.848 0.665 -79.507 1.00 86.56 197 LEU A O 1
ATOM 1561 N N . ASN A 1 198 ? 35.128 -0.495 -77.719 1.00 85.00 198 ASN A N 1
ATOM 1562 C CA . ASN A 1 198 ? 35.588 -1.790 -78.205 1.00 85.00 198 ASN A CA 1
ATOM 1563 C C . ASN A 1 198 ? 34.861 -2.192 -79.499 1.00 85.00 198 ASN A C 1
ATOM 1565 O O . ASN A 1 198 ? 35.509 -2.620 -80.450 1.00 85.00 198 ASN A O 1
ATOM 1569 N N . GLY A 1 199 ? 33.545 -1.972 -79.584 1.00 83.19 199 GLY A N 1
ATOM 1570 C CA . GLY A 1 199 ? 32.775 -2.171 -80.816 1.00 83.19 199 GLY A CA 1
ATOM 1571 C C . GLY A 1 199 ? 33.309 -1.325 -81.976 1.00 83.19 199 GLY A C 1
ATOM 1572 O O . GLY A 1 199 ? 33.672 -1.861 -83.021 1.00 83.19 199 GLY A O 1
ATOM 1573 N N . LYS A 1 200 ? 33.478 -0.013 -81.764 1.00 85.06 200 LYS A N 1
ATOM 1574 C CA . LYS A 1 200 ? 34.050 0.896 -82.775 1.00 85.06 200 LYS A CA 1
ATO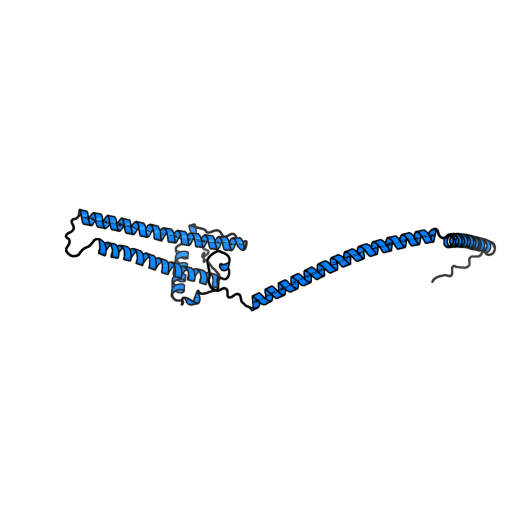M 1575 C C . LYS A 1 200 ? 35.472 0.520 -83.192 1.00 85.06 200 LYS A C 1
ATOM 1577 O O . LYS A 1 200 ? 35.835 0.699 -84.352 1.00 85.06 200 LYS A O 1
ATOM 1582 N N . LEU A 1 201 ? 36.287 0.017 -82.265 1.00 82.06 201 LEU A N 1
ATOM 1583 C CA . LEU A 1 201 ? 37.635 -0.459 -82.567 1.00 82.06 201 LEU A CA 1
ATOM 1584 C C . LEU A 1 201 ? 37.586 -1.680 -83.491 1.00 82.06 201 LEU A C 1
ATOM 1586 O O . LEU A 1 201 ? 38.312 -1.701 -84.479 1.00 82.06 201 LEU A O 1
ATOM 1590 N N . GLN A 1 202 ? 36.713 -2.653 -83.209 1.00 78.19 202 GLN A N 1
ATOM 1591 C CA . GLN A 1 202 ? 36.535 -3.845 -84.049 1.00 78.19 202 GLN A CA 1
ATOM 1592 C C . GLN A 1 202 ? 36.041 -3.495 -85.462 1.00 78.19 202 GLN A C 1
ATOM 1594 O O . GLN A 1 202 ? 36.457 -4.125 -86.433 1.00 78.19 202 GLN A O 1
ATOM 1599 N N . GLU A 1 203 ? 35.188 -2.476 -85.584 1.00 79.06 203 GLU A N 1
ATOM 1600 C CA . GLU A 1 203 ? 34.657 -1.985 -86.864 1.00 79.06 203 GLU A CA 1
ATOM 1601 C C . GLU A 1 203 ? 35.622 -1.055 -87.617 1.00 79.06 203 GLU A C 1
ATOM 1603 O O . GLU A 1 203 ? 35.433 -0.785 -88.807 1.00 79.06 203 GLU A O 1
ATOM 1608 N N . SER A 1 204 ? 36.666 -0.544 -86.955 1.00 86.25 204 SER A N 1
ATOM 1609 C CA . SER A 1 204 ? 37.602 0.385 -87.580 1.00 86.25 204 SER A CA 1
ATOM 1610 C C . SER A 1 204 ? 38.334 -0.280 -88.743 1.00 86.25 204 SER A C 1
ATOM 1612 O O . SER A 1 204 ? 38.952 -1.339 -88.605 1.00 86.25 204 SER A O 1
ATOM 1614 N N . LYS A 1 205 ? 38.345 0.398 -89.898 1.00 80.06 205 LYS A N 1
ATOM 1615 C CA . LYS A 1 205 ? 39.058 -0.049 -91.107 1.00 80.06 205 LYS A CA 1
ATOM 1616 C C . LYS A 1 205 ? 40.526 -0.374 -90.826 1.00 80.06 205 LYS A C 1
ATOM 1618 O O . LYS A 1 205 ? 41.049 -1.330 -91.383 1.00 80.06 205 LYS A O 1
ATOM 1623 N N . GLN A 1 206 ? 41.168 0.388 -89.942 1.00 80.69 206 GLN A N 1
ATOM 1624 C CA . GLN A 1 206 ? 42.563 0.182 -89.548 1.00 80.69 206 GLN A CA 1
ATOM 1625 C C . GLN A 1 206 ? 42.743 -1.137 -88.784 1.00 80.69 206 GLN A C 1
ATOM 1627 O O . GLN A 1 206 ? 43.690 -1.876 -89.044 1.00 80.69 206 GLN A O 1
ATOM 1632 N N . PHE A 1 207 ? 41.812 -1.469 -87.883 1.00 83.25 207 PHE A N 1
ATOM 1633 C CA . PHE A 1 207 ? 41.839 -2.722 -87.129 1.00 83.25 207 PHE A CA 1
ATOM 1634 C C . PHE A 1 207 ? 41.558 -3.927 -88.032 1.00 83.25 207 PHE A C 1
ATOM 1636 O O . PHE A 1 207 ? 42.272 -4.926 -87.963 1.00 83.25 207 PHE A O 1
ATOM 1643 N N . LEU A 1 208 ? 40.581 -3.818 -88.936 1.00 84.19 208 LEU A N 1
ATOM 1644 C CA . LEU A 1 208 ? 40.286 -4.854 -89.930 1.00 84.19 208 LEU A CA 1
ATOM 1645 C C . LEU A 1 208 ? 41.477 -5.105 -90.868 1.00 84.19 208 LEU A C 1
ATOM 1647 O O . LEU A 1 208 ? 41.852 -6.258 -91.083 1.00 84.19 208 LEU A O 1
ATOM 1651 N N . GLN A 1 209 ? 42.116 -4.041 -91.365 1.00 84.81 209 GLN A N 1
ATOM 1652 C CA . GLN A 1 209 ? 43.336 -4.138 -92.174 1.00 84.81 209 GLN A CA 1
ATOM 1653 C C . GLN A 1 209 ? 44.483 -4.793 -91.395 1.00 84.81 209 GLN A C 1
ATOM 1655 O O . GLN A 1 209 ? 45.149 -5.687 -91.917 1.00 84.81 209 GLN A O 1
ATOM 1660 N N . MET A 1 210 ? 44.693 -4.403 -90.135 1.00 84.25 210 MET A N 1
ATOM 1661 C CA . MET A 1 210 ? 45.729 -4.989 -89.283 1.00 84.25 210 MET A CA 1
ATOM 1662 C C . MET A 1 210 ? 45.457 -6.469 -88.987 1.00 84.25 210 MET A C 1
ATOM 1664 O O . MET A 1 210 ? 46.376 -7.283 -89.059 1.00 84.25 210 MET A O 1
ATOM 1668 N N . LYS A 1 211 ? 44.198 -6.845 -88.729 1.00 86.25 211 LYS A N 1
ATOM 1669 C CA . LYS A 1 211 ? 43.775 -8.238 -88.533 1.00 86.25 211 LYS A CA 1
ATOM 1670 C C . LYS A 1 211 ? 44.043 -9.079 -89.780 1.00 86.25 211 LYS A C 1
ATOM 1672 O O . LYS A 1 211 ? 44.620 -10.158 -89.667 1.00 86.25 211 LYS A O 1
ATOM 1677 N N . GLN A 1 212 ? 43.682 -8.573 -90.958 1.00 86.62 212 GLN A N 1
ATOM 1678 C CA . GLN A 1 212 ? 43.943 -9.251 -92.227 1.00 86.62 212 GLN A CA 1
ATOM 1679 C C . GLN A 1 212 ? 45.451 -9.395 -92.488 1.00 86.62 212 GLN A C 1
ATOM 1681 O O . GLN A 1 212 ? 45.911 -10.471 -92.867 1.00 86.62 212 GLN A O 1
ATOM 1686 N N . MET A 1 213 ? 46.239 -8.349 -92.216 1.00 87.12 213 MET A N 1
ATOM 1687 C CA . MET A 1 213 ? 47.697 -8.390 -92.346 1.00 87.12 213 MET A CA 1
ATOM 1688 C C . MET A 1 213 ? 48.332 -9.393 -91.374 1.00 87.12 213 MET A C 1
ATOM 1690 O O . MET A 1 213 ? 49.212 -10.151 -91.775 1.00 87.12 213 MET A O 1
ATOM 1694 N N . MET A 1 214 ? 47.881 -9.441 -90.115 1.00 87.25 214 MET A N 1
ATOM 1695 C CA . MET A 1 214 ? 48.355 -10.424 -89.135 1.00 87.25 214 MET A CA 1
ATOM 1696 C C . MET A 1 214 ? 48.006 -11.853 -89.540 1.00 87.25 214 MET A C 1
ATOM 1698 O O . MET A 1 214 ? 48.856 -12.730 -89.427 1.00 87.25 214 MET A O 1
ATOM 1702 N N . GLN A 1 215 ? 46.789 -12.098 -90.031 1.00 88.69 215 GLN A N 1
ATOM 1703 C CA . GLN A 1 215 ? 46.394 -13.414 -90.533 1.00 88.69 215 GLN A CA 1
ATOM 1704 C C . GLN A 1 215 ? 47.256 -13.826 -91.730 1.00 88.69 215 GLN A C 1
ATOM 1706 O O . GLN A 1 215 ? 47.799 -14.928 -91.726 1.00 88.69 215 GLN A O 1
ATOM 1711 N N . SER A 1 216 ? 47.472 -12.923 -92.692 1.00 89.75 216 SER A N 1
ATOM 1712 C CA . SER A 1 216 ? 48.360 -13.167 -93.837 1.00 89.75 216 SER A CA 1
ATOM 1713 C C . SER A 1 216 ? 49.778 -13.507 -93.381 1.00 89.75 216 SER A C 1
ATOM 1715 O O . SER A 1 216 ? 50.298 -14.567 -93.723 1.00 89.75 216 SER A O 1
ATOM 1717 N N . LYS A 1 217 ? 50.381 -12.673 -92.524 1.00 88.44 217 LYS A N 1
ATOM 1718 C CA . LYS A 1 217 ? 51.722 -12.928 -91.979 1.00 88.44 217 LYS A CA 1
ATOM 1719 C C . LYS A 1 217 ? 51.785 -14.222 -91.173 1.00 88.44 217 LYS A C 1
ATOM 1721 O O . LYS A 1 217 ? 52.781 -14.927 -91.249 1.00 88.44 217 LYS A O 1
ATOM 1726 N N . SER A 1 218 ? 50.735 -14.571 -90.432 1.00 88.56 218 SER A N 1
ATOM 1727 C CA . SER A 1 218 ? 50.669 -15.843 -89.710 1.00 88.56 218 SER A CA 1
ATOM 1728 C C . SER A 1 218 ? 50.682 -17.023 -90.681 1.00 88.56 218 SER A C 1
ATOM 1730 O O . SER A 1 218 ? 51.475 -17.941 -90.494 1.00 88.56 218 SER A O 1
ATOM 1732 N N . THR A 1 219 ? 49.902 -16.965 -91.765 1.00 88.19 219 THR A N 1
ATOM 1733 C CA . THR A 1 219 ? 49.940 -18.007 -92.800 1.00 88.19 219 THR A CA 1
ATOM 1734 C C . THR A 1 219 ? 51.282 -18.077 -93.522 1.00 88.19 219 THR A C 1
ATOM 1736 O O . THR A 1 219 ? 51.762 -19.178 -93.778 1.00 88.19 219 THR A O 1
ATOM 1739 N N . GLU A 1 220 ? 51.930 -16.939 -93.791 1.00 87.12 220 GLU A N 1
ATOM 1740 C CA . GLU A 1 220 ? 53.284 -16.899 -94.351 1.00 87.12 220 GLU A CA 1
ATOM 1741 C C . GLU A 1 220 ? 54.297 -17.525 -93.397 1.00 87.12 220 GLU A C 1
ATOM 1743 O O . GLU A 1 220 ? 55.088 -18.356 -93.827 1.00 87.12 220 GLU A O 1
ATOM 1748 N N . VAL A 1 221 ? 54.244 -17.207 -92.101 1.00 87.44 221 VAL A N 1
ATOM 1749 C CA . VAL A 1 221 ? 55.112 -17.817 -91.086 1.00 87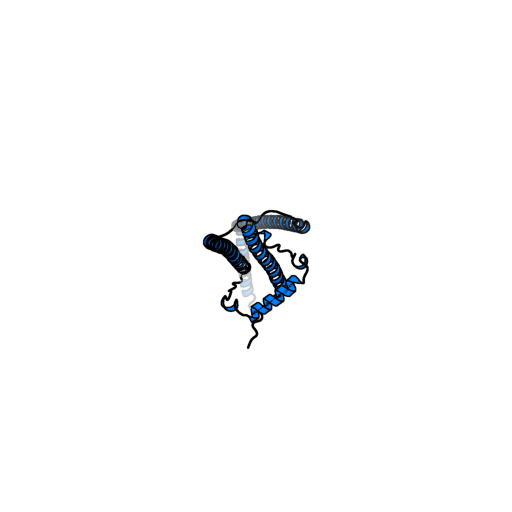.44 221 VAL A CA 1
ATOM 1750 C C . VAL A 1 221 ? 54.870 -19.322 -91.004 1.00 87.44 221 VAL A C 1
ATOM 1752 O O . VAL A 1 221 ? 55.831 -20.084 -90.977 1.00 87.44 221 VAL A O 1
ATOM 1755 N N . THR A 1 222 ? 53.620 -19.788 -91.022 1.00 86.50 222 THR A N 1
ATOM 1756 C CA . THR A 1 222 ? 53.308 -21.225 -91.036 1.00 86.50 222 THR A CA 1
ATOM 1757 C C . THR A 1 222 ? 53.799 -21.899 -92.318 1.00 86.50 222 THR A C 1
ATOM 1759 O O . THR A 1 222 ? 54.361 -22.991 -92.263 1.00 86.50 222 THR A O 1
ATOM 1762 N N . ALA A 1 223 ? 53.638 -21.255 -93.474 1.00 84.81 223 ALA A N 1
ATOM 1763 C CA . ALA A 1 223 ? 54.123 -21.768 -94.750 1.00 84.81 223 ALA A CA 1
ATOM 1764 C C . ALA A 1 223 ? 55.656 -21.795 -94.812 1.00 84.81 223 ALA A C 1
ATOM 1766 O O . ALA A 1 223 ? 56.225 -22.755 -95.326 1.00 84.81 223 ALA A O 1
ATOM 1767 N N . LEU A 1 224 ? 56.325 -20.775 -94.270 1.00 84.25 224 LEU A N 1
ATOM 1768 C CA . LEU A 1 224 ? 57.777 -20.719 -94.131 1.00 84.25 224 LEU A CA 1
ATOM 1769 C C . LEU A 1 224 ? 58.268 -21.802 -93.177 1.00 84.25 224 LEU A C 1
ATOM 1771 O O . LEU A 1 224 ? 59.179 -22.526 -93.550 1.00 84.25 224 LEU A O 1
ATOM 1775 N N . ARG A 1 225 ? 57.619 -21.996 -92.021 1.00 82.50 225 ARG A N 1
ATOM 1776 C CA . ARG A 1 225 ? 57.915 -23.105 -91.098 1.00 82.50 225 ARG A CA 1
ATOM 1777 C C . ARG A 1 225 ? 57.799 -24.458 -91.796 1.00 82.50 225 ARG A C 1
ATOM 1779 O O . ARG A 1 225 ? 58.737 -25.237 -91.747 1.00 82.50 225 ARG A O 1
ATOM 1786 N N . LYS A 1 226 ? 56.712 -24.697 -92.536 1.00 81.75 226 LYS A N 1
ATOM 1787 C CA . LYS A 1 226 ? 56.495 -25.949 -93.281 1.00 81.75 226 LYS A CA 1
ATOM 1788 C C . LYS A 1 226 ? 57.471 -26.135 -94.453 1.00 81.75 226 LYS A C 1
ATOM 1790 O O . LYS A 1 226 ? 57.809 -27.258 -94.815 1.00 81.75 226 LYS A O 1
ATOM 1795 N N . LYS A 1 227 ? 57.918 -25.043 -95.086 1.00 79.62 227 LYS A N 1
ATOM 1796 C CA . LYS A 1 227 ? 58.982 -25.086 -96.101 1.00 79.62 227 LYS A CA 1
ATOM 1797 C C . LYS A 1 227 ? 60.335 -25.383 -95.462 1.00 79.62 227 LYS A C 1
ATOM 1799 O O . LYS A 1 227 ? 61.027 -26.245 -95.985 1.00 79.62 227 LYS A O 1
ATOM 1804 N N . LEU A 1 228 ? 60.688 -24.731 -94.352 1.00 74.19 228 LEU A N 1
ATOM 1805 C CA . LEU A 1 228 ? 61.895 -25.048 -93.583 1.00 74.19 228 LEU A CA 1
ATOM 1806 C C . LEU A 1 228 ? 61.899 -26.521 -93.154 1.00 74.19 228 LEU A C 1
ATOM 1808 O O . LEU A 1 228 ? 62.880 -27.210 -93.391 1.00 74.19 228 LEU A O 1
ATOM 1812 N N . GLU A 1 229 ? 60.767 -27.040 -92.681 1.00 68.12 229 GLU A N 1
ATOM 1813 C CA . GLU A 1 229 ? 60.585 -28.449 -92.301 1.00 68.12 229 GLU A CA 1
ATOM 1814 C C . GLU A 1 229 ? 60.851 -29.435 -93.461 1.00 68.12 229 GLU A C 1
ATOM 1816 O O . GLU A 1 229 ? 61.265 -30.569 -93.242 1.00 68.12 229 GLU A O 1
ATOM 1821 N N . LYS A 1 230 ? 60.679 -29.005 -94.722 1.00 65.88 230 LYS A N 1
ATOM 1822 C CA . LYS A 1 230 ? 61.015 -29.804 -95.915 1.00 65.88 230 LYS A CA 1
ATOM 1823 C C . LYS A 1 230 ? 62.514 -29.787 -96.252 1.00 65.88 230 LYS A C 1
ATOM 1825 O O . LYS A 1 230 ? 62.995 -30.727 -96.882 1.00 65.88 230 LYS A O 1
ATOM 1830 N N . TYR A 1 231 ? 63.228 -28.723 -95.887 1.00 63.31 231 TYR A N 1
ATOM 1831 C CA . TYR A 1 231 ? 64.666 -28.572 -96.138 1.00 63.31 231 TYR A CA 1
ATOM 1832 C C . TYR A 1 231 ? 65.532 -28.990 -94.935 1.00 63.31 231 TYR A C 1
ATOM 1834 O O . TYR A 1 231 ? 66.723 -29.226 -95.115 1.00 63.31 231 TYR A O 1
ATOM 1842 N N . GLU A 1 232 ? 64.933 -29.183 -93.757 1.00 62.56 232 GLU A N 1
ATOM 1843 C CA . GLU A 1 232 ? 65.578 -29.696 -92.544 1.00 62.56 232 GLU A CA 1
ATOM 1844 C C . GLU A 1 232 ? 64.821 -30.922 -91.981 1.00 62.56 232 GLU A C 1
ATOM 1846 O O . GLU A 1 232 ? 64.115 -30.807 -90.980 1.00 62.56 232 GLU A O 1
ATOM 1851 N N . PRO A 1 233 ? 64.953 -32.138 -92.558 1.00 54.75 233 PRO A N 1
ATOM 1852 C CA . PRO A 1 233 ? 64.370 -33.350 -91.980 1.00 54.75 233 PRO A CA 1
ATOM 1853 C C . PRO A 1 233 ? 65.247 -33.917 -90.847 1.00 54.75 233 PRO A C 1
ATOM 1855 O O . PRO A 1 233 ? 65.408 -35.132 -90.722 1.00 54.75 233 PRO A O 1
ATOM 1858 N N . GLN A 1 234 ? 65.850 -33.053 -90.028 1.00 49.09 234 GLN A N 1
ATOM 1859 C CA . GLN A 1 234 ? 66.526 -33.457 -88.802 1.00 49.09 234 GLN A CA 1
ATOM 1860 C C . GLN A 1 234 ? 66.051 -32.598 -87.641 1.00 49.09 234 GLN A C 1
ATOM 1862 O O . GLN A 1 234 ? 66.197 -31.380 -87.626 1.00 49.09 234 GLN A O 1
ATOM 1867 N N . SER A 1 235 ? 65.484 -33.293 -86.659 1.00 55.69 235 SER A N 1
ATOM 1868 C CA . SER A 1 235 ? 65.158 -32.787 -85.337 1.00 55.69 235 SER A CA 1
ATOM 1869 C C . SER A 1 235 ? 66.332 -32.005 -84.751 1.00 55.69 235 SER A C 1
ATOM 1871 O O . SER A 1 235 ? 67.355 -32.599 -84.401 1.00 55.69 235 SER A O 1
ATOM 1873 N N . VAL A 1 236 ? 66.155 -30.700 -84.575 1.00 53.56 236 VAL A N 1
ATOM 1874 C CA . VAL A 1 236 ? 66.963 -29.926 -83.633 1.00 53.56 236 VAL A CA 1
ATOM 1875 C C . VAL A 1 236 ? 66.091 -29.700 -82.389 1.00 53.56 236 VAL A C 1
ATOM 1877 O O . VAL A 1 236 ? 64.946 -29.266 -82.537 1.00 53.56 236 VAL A O 1
ATOM 1880 N N . PRO A 1 237 ? 66.551 -30.076 -81.181 1.00 48.03 237 PRO A N 1
ATOM 1881 C CA . PRO A 1 237 ? 65.739 -30.056 -79.968 1.00 48.03 237 PRO A CA 1
ATOM 1882 C C . PRO A 1 237 ? 65.187 -28.667 -79.651 1.00 48.03 237 PRO A C 1
ATOM 1884 O O . PRO A 1 237 ? 65.867 -27.660 -79.832 1.00 48.03 237 PRO A O 1
ATOM 1887 N N . SER A 1 238 ? 63.961 -28.655 -79.126 1.00 51.06 238 SER A N 1
ATOM 1888 C CA . SER A 1 238 ? 63.259 -27.476 -78.623 1.00 51.06 238 SER A CA 1
ATOM 1889 C C . SER A 1 238 ? 64.140 -26.700 -77.638 1.00 51.06 238 SER A C 1
ATOM 1891 O O . SER A 1 238 ? 64.403 -27.172 -76.533 1.00 51.06 238 SER A O 1
ATOM 1893 N N . ALA A 1 239 ? 64.556 -25.501 -78.030 1.00 49.41 239 ALA A N 1
ATOM 1894 C CA . ALA A 1 239 ? 65.051 -24.479 -77.124 1.00 49.41 239 ALA A CA 1
ATOM 1895 C C . ALA A 1 239 ? 63.992 -23.382 -77.092 1.00 49.41 239 ALA A C 1
ATOM 1897 O O . ALA A 1 239 ? 63.871 -22.629 -78.049 1.00 49.41 239 ALA A O 1
ATOM 1898 N N . ASP A 1 240 ? 63.153 -23.415 -76.058 1.00 40.97 240 ASP A N 1
ATOM 1899 C CA . ASP A 1 240 ? 62.708 -22.215 -75.347 1.00 40.97 240 ASP A CA 1
ATOM 1900 C C . ASP A 1 240 ? 61.923 -22.642 -74.102 1.00 40.97 240 ASP A C 1
ATOM 1902 O O . ASP A 1 240 ? 60.699 -22.746 -74.063 1.00 40.97 240 ASP A O 1
ATOM 1906 N N . THR A 1 241 ? 62.701 -22.944 -73.066 1.00 41.34 241 THR A N 1
ATOM 1907 C CA . THR A 1 241 ? 62.408 -22.508 -71.704 1.00 41.34 241 THR A CA 1
ATOM 1908 C C . THR A 1 241 ? 62.703 -21.011 -71.600 1.00 41.34 241 THR A C 1
ATOM 1910 O O . THR A 1 241 ? 63.876 -20.632 -71.634 1.00 41.34 241 THR A O 1
ATOM 1913 N N . ALA A 1 242 ? 61.659 -20.203 -71.425 1.00 35.75 242 ALA A N 1
ATOM 1914 C CA . ALA A 1 242 ? 61.647 -18.976 -70.625 1.00 35.75 242 ALA A CA 1
ATOM 1915 C C . ALA A 1 242 ? 60.193 -18.622 -70.286 1.00 35.75 242 ALA A C 1
ATOM 1917 O O . ALA A 1 242 ? 59.383 -18.507 -71.233 1.00 35.75 242 ALA A O 1
#

Sequence (242 aa):
MSKNTLVISEDGELQVQAYLRFAKLKREQHVREVVSTISDFKADRIRQGEMYNFKELAQMFDDLEQETRQLMDKEIQNAYHANALLVKILLSQAQVHGAELMVDTNSLENEFLLKQISSSETTALSRPASDFVRRNTQLGRMGTVATVSTQDPALIKERDALKAELASTKERMAKLQAARNQLALKDKELRAASEALNGKLQESKQFLQMKQMMQSKSTEVTALRKKLEKYEPQSVPSADTA

Secondary structure (DSSP, 8-state):
---------HHHHHHHHHHHHHHHHHHHHHHHHHHHHHHHHHHHH--TT----HHHHHHHHHHHHHHHHHHHHHHHHHHHHHHHHHHHHHHHHHHHTT------GGGGG-HHHHHHHHHHHHHHHHS-GGGG-----SGGGSS---------HHHHHHHHHHHHHHHHHHHHHHHHHHHHHHHHHHHHHHHHHHHHHHHHHHH-HHHHHHHHHHHHHHHHHHHHHHHHHHH--S--------

Foldseek 3Di:
DDPPDPDDDPVVLLVLLLVLVVVVVLVVVLVVVLVVLVVVLCVVQPDPPDDDDPVSVVVSVVVNCVVSVVSCVVSVVVVVVVVVVVVVVVQVVCVVVVHHDDDDPVCPPPPVVVVVSVVSNVVSVVDDPVSSPDDPVPCVVPDDDDDDPPPPPVVVVVVVVVVVVVVVVVVVVVVVVVVVVVVVVVVVVVVVVVVVVVVVCCVDPVNVVVVVVVVVVVVVVVVVVVVVCVVDVDDDDDDDDD

InterPro domains:
  IPR026157 Leucine zipper transcription factor-like protein 1 [PF15294] (22-126)
  IPR026157 Leucine zipper transcription factor-like protein 1 [PTHR21635] (8-179)

pLDDT: mean 83.68, std 16.08, range [35.75, 97.56]

Radius of gyration: 48.87 Å; chains: 1; bounding box: 102×53×130 Å

Organism: NCBI:txid47790